Protein AF-A0AAP5YE63-F1 (afdb_monomer_lite)

pLDDT: mean 79.15, std 7.61, range [52.56, 93.38]

Secondary structure (DSSP, 8-state):
---HHHHHHHHHS-EEE-SGGG-TT--EEE-TTTSHHHHHHHHHHHHHHHH-SSSHHHHHHHHHHHHHHHHHHHHHHHHHHHHHHHHGGGS-TT-PPPHHHHHHHHHHHHHGGGHHHHHHHHHHHHHHHHS-HHHHHHHHHHHHHHHHHHTTS-HHHHHHHHHHHHHHHHHT-HHHHHHHHHHTT-TT---

Radius of gyration: 21.18 Å; chains: 1; bounding box: 50×37×57 Å

Foldseek 3Di:
DDDPVVVCVQQVDKDKDACVVVDHPDIDIDRLSPDPNNVVVVVVVVCCVVPPPDCVVVVVVVVVVVVVCVVVVVVCVVQVVVQVCQQVVCPDPVNDDGNLLVVLVVCCVVQNPNVLVCLLVQLLVLCQVVLDLVRSLSRPLVSQLSSCVSSVHDSVSSSVSSSNSNVVNNCPRPVNLQVVCVVVVNRPVSD

Structure (mmCIF, N/CA/C/O backbone):
data_AF-A0AAP5YE63-F1
#
_entry.id   AF-A0AAP5YE63-F1
#
loop_
_atom_site.group_PDB
_atom_site.id
_atom_site.type_symbol
_atom_site.label_atom_id
_atom_site.label_alt_id
_atom_site.label_comp_id
_atom_site.label_asym_id
_atom_site.label_entity_id
_atom_site.label_seq_id
_atom_site.pdbx_PDB_ins_code
_atom_site.Cartn_x
_atom_site.Cartn_y
_atom_site.Cartn_z
_atom_site.occupancy
_atom_site.B_is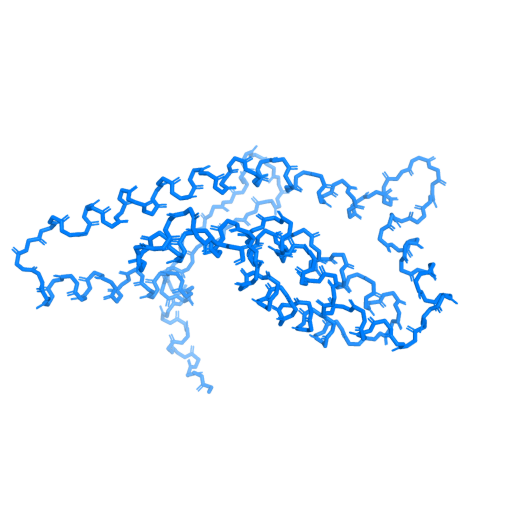o_or_equiv
_atom_site.auth_seq_id
_atom_site.auth_comp_id
_atom_site.auth_asym_id
_atom_site.auth_atom_id
_atom_site.pdbx_PDB_model_num
ATOM 1 N N . ARG A 1 1 ? -17.773 -18.155 -5.638 1.00 52.56 1 ARG A N 1
ATOM 2 C CA . ARG A 1 1 ? -18.369 -17.558 -6.861 1.00 52.56 1 ARG A CA 1
ATOM 3 C C . ARG A 1 1 ? -19.776 -17.106 -6.492 1.00 52.56 1 ARG A C 1
ATOM 5 O O . ARG A 1 1 ? -20.539 -17.938 -6.033 1.00 52.56 1 ARG A O 1
ATOM 12 N N . VAL A 1 2 ? -20.064 -15.809 -6.569 1.00 60.91 2 VAL A N 1
ATOM 13 C CA . VAL A 1 2 ? -21.371 -15.228 -6.205 1.00 60.91 2 VAL A CA 1
ATOM 14 C C . VAL A 1 2 ? -22.352 -15.438 -7.367 1.00 60.91 2 VAL A C 1
ATOM 16 O O . VAL A 1 2 ? -21.905 -15.387 -8.515 1.00 60.91 2 VAL A O 1
ATOM 19 N N . SER A 1 3 ? -23.642 -15.698 -7.105 1.00 78.81 3 SER A N 1
ATOM 20 C CA . SER A 1 3 ? -24.637 -15.825 -8.184 1.00 78.81 3 SER A CA 1
ATOM 21 C C . SER A 1 3 ? -24.731 -14.514 -8.976 1.00 78.81 3 SER A C 1
ATOM 23 O O . SER A 1 3 ? -24.606 -13.420 -8.418 1.00 78.81 3 SER A O 1
ATOM 25 N N . SER A 1 4 ? -24.906 -14.616 -10.292 1.00 76.69 4 SER A N 1
ATOM 26 C CA . SER A 1 4 ? -25.001 -13.466 -11.200 1.00 76.69 4 SER A CA 1
ATOM 27 C C . SER A 1 4 ? -26.138 -12.517 -10.816 1.00 76.69 4 SER A C 1
ATOM 29 O O . SER A 1 4 ? -25.961 -11.303 -10.871 1.00 76.69 4 SER A O 1
ATOM 31 N N . GLU A 1 5 ? -27.262 -13.060 -10.353 1.00 79.06 5 GLU A N 1
ATOM 32 C CA . GLU A 1 5 ? -28.420 -12.292 -9.885 1.00 79.06 5 GLU A CA 1
ATOM 33 C C . GLU A 1 5 ? -28.118 -11.507 -8.604 1.00 79.06 5 GLU A C 1
ATOM 35 O O . GLU A 1 5 ? -28.424 -10.319 -8.516 1.00 79.06 5 GLU A O 1
ATOM 40 N N . PHE A 1 6 ? -27.441 -12.126 -7.630 1.00 75.69 6 PHE A N 1
ATOM 41 C CA . PHE A 1 6 ? -27.070 -11.450 -6.385 1.00 75.69 6 PHE A CA 1
ATOM 42 C C . PHE A 1 6 ? -26.027 -10.356 -6.628 1.00 75.69 6 PHE A C 1
ATOM 44 O O . PHE A 1 6 ? -26.114 -9.267 -6.063 1.00 75.69 6 PHE A O 1
ATOM 51 N N . LYS A 1 7 ? -25.067 -10.604 -7.528 1.00 76.19 7 LYS A N 1
ATOM 52 C CA . LYS A 1 7 ? -24.121 -9.574 -7.969 1.00 76.19 7 LYS A CA 1
ATOM 53 C C . LYS A 1 7 ? -24.848 -8.394 -8.625 1.00 76.19 7 LYS A C 1
ATOM 55 O O . LYS A 1 7 ? -24.518 -7.252 -8.321 1.00 76.19 7 LYS A O 1
ATOM 60 N N . GLY A 1 8 ? -25.845 -8.666 -9.470 1.00 77.12 8 GLY A N 1
ATOM 61 C CA . GLY A 1 8 ? -26.684 -7.638 -10.091 1.00 77.12 8 GLY A CA 1
ATOM 62 C C . GLY A 1 8 ? -27.447 -6.796 -9.064 1.00 77.12 8 GLY A C 1
ATOM 63 O O . GLY A 1 8 ? -27.430 -5.572 -9.149 1.00 77.12 8 GLY A O 1
ATOM 64 N N . LEU A 1 9 ? -28.027 -7.428 -8.039 1.00 77.75 9 LEU A N 1
ATOM 65 C CA . LEU A 1 9 ? -28.688 -6.731 -6.927 1.00 77.75 9 LEU A CA 1
ATOM 66 C C . LEU A 1 9 ? -27.733 -5.806 -6.162 1.00 77.75 9 LEU A C 1
ATOM 68 O O . LEU A 1 9 ? -28.067 -4.646 -5.935 1.00 77.75 9 LEU A O 1
ATOM 72 N N . LEU A 1 10 ? -26.530 -6.270 -5.812 1.00 75.25 10 LEU A N 1
ATOM 73 C CA . LEU A 1 10 ? -25.544 -5.441 -5.103 1.00 75.25 10 LEU A CA 1
ATOM 74 C C . LEU A 1 10 ? -25.045 -4.257 -5.942 1.00 75.25 10 LEU A C 1
ATOM 76 O O . LEU A 1 10 ? -24.714 -3.206 -5.396 1.00 75.25 10 LEU A O 1
ATOM 80 N N . GLN A 1 11 ? -24.982 -4.427 -7.263 1.00 77.62 11 GLN A N 1
ATOM 81 C CA . GLN A 1 11 ? -24.540 -3.393 -8.200 1.00 77.62 11 GLN A CA 1
ATOM 82 C C . GLN A 1 11 ? -25.666 -2.446 -8.637 1.00 77.62 11 GLN A C 1
ATOM 84 O O . GLN A 1 11 ? -25.368 -1.392 -9.194 1.00 77.62 11 GLN A O 1
ATOM 89 N N . SER A 1 12 ? -26.931 -2.790 -8.368 1.00 76.88 12 SER A N 1
ATOM 90 C CA . SER A 1 12 ? -28.103 -1.990 -8.755 1.00 76.88 12 SER A CA 1
ATOM 91 C C . SER A 1 12 ? -28.163 -0.627 -8.062 1.00 76.88 12 SER A C 1
ATOM 93 O O . SER A 1 12 ? -28.658 0.343 -8.632 1.00 76.88 12 SER A O 1
ATOM 95 N N . ILE A 1 13 ? -27.612 -0.531 -6.849 1.00 74.94 13 ILE A N 1
ATOM 96 C CA . ILE A 1 13 ? -27.450 0.734 -6.135 1.00 74.94 13 ILE A CA 1
ATOM 97 C C . ILE A 1 13 ? -26.082 1.300 -6.511 1.00 74.94 13 ILE A C 1
ATOM 99 O O . ILE A 1 13 ? -25.059 0.958 -5.914 1.00 74.94 13 ILE A O 1
ATOM 103 N N . SER A 1 14 ? -26.070 2.170 -7.520 1.00 77.94 14 SER A N 1
ATOM 104 C CA . SER A 1 14 ? -24.875 2.883 -7.965 1.00 77.94 14 SER A CA 1
ATOM 105 C C . SER A 1 14 ? -25.116 4.386 -8.006 1.00 77.94 14 SER A C 1
ATOM 107 O O . SER A 1 14 ? -26.079 4.847 -8.615 1.00 77.94 14 SER A O 1
ATOM 109 N N . VAL A 1 15 ? -24.205 5.148 -7.413 1.00 77.50 15 VAL A N 1
ATOM 110 C CA . VAL A 1 15 ? -24.141 6.603 -7.545 1.00 77.50 15 VAL A CA 1
ATOM 111 C C . VAL A 1 15 ? -23.024 6.921 -8.529 1.00 77.50 15 VAL A C 1
ATOM 113 O O . VAL A 1 15 ? -21.849 6.735 -8.217 1.00 77.50 15 VAL A O 1
ATOM 116 N N . SER A 1 16 ? -23.382 7.348 -9.738 1.00 77.38 16 SER A N 1
ATOM 117 C CA . SER A 1 16 ? -22.430 7.681 -10.799 1.00 77.38 16 SER A CA 1
ATOM 118 C C . SER A 1 16 ? -22.247 9.189 -10.931 1.00 77.38 16 SER A C 1
ATOM 120 O O . SER A 1 16 ? -23.206 9.924 -11.157 1.00 77.38 16 SER A O 1
ATOM 122 N N . PHE A 1 17 ? -21.001 9.630 -10.865 1.00 77.81 17 PHE A N 1
ATOM 123 C CA . PHE A 1 17 ? -20.555 10.976 -11.184 1.00 77.81 17 PHE A CA 1
ATOM 124 C C . PHE A 1 17 ? -19.951 10.951 -12.584 1.00 77.81 17 PHE A C 1
ATOM 126 O O . PHE A 1 17 ? -18.987 10.228 -12.834 1.00 77.81 17 PHE A O 1
ATOM 133 N N . SER A 1 18 ? -20.536 11.725 -13.492 1.00 76.56 18 SER A N 1
ATOM 134 C CA . SER A 1 18 ? -20.084 11.832 -14.881 1.00 76.56 18 SER A CA 1
ATOM 135 C C . SER A 1 18 ? -19.435 13.195 -15.086 1.00 76.56 18 SER A C 1
ATOM 137 O O . SER A 1 18 ? -19.964 14.184 -14.582 1.00 76.56 18 SER A O 1
ATOM 139 N N . ASN A 1 19 ? -18.328 13.253 -15.830 1.00 74.31 19 ASN A N 1
ATOM 140 C CA . ASN A 1 19 ? -17.599 14.492 -16.142 1.00 74.31 19 ASN A CA 1
ATOM 141 C C . ASN A 1 19 ? -17.219 15.301 -14.886 1.00 74.31 19 ASN A C 1
ATOM 143 O O . ASN A 1 19 ? -17.601 16.463 -14.723 1.00 74.31 19 ASN A O 1
ATOM 147 N N . ILE A 1 20 ? -16.482 14.669 -13.969 1.00 73.81 20 ILE A N 1
ATOM 148 C CA . ILE A 1 20 ? -15.981 15.324 -12.756 1.00 73.81 20 ILE A CA 1
ATOM 149 C C . ILE A 1 20 ? -15.118 16.524 -13.170 1.00 73.81 20 ILE A C 1
ATOM 151 O O . ILE A 1 20 ? -14.202 16.379 -13.974 1.00 73.81 20 ILE A O 1
ATOM 155 N N . LEU A 1 21 ? -15.428 17.707 -12.625 1.00 70.56 21 LEU A N 1
ATOM 156 C CA . LEU A 1 21 ? -14.785 18.990 -12.961 1.00 70.56 21 LEU A CA 1
ATOM 157 C C . LEU A 1 21 ? -14.922 19.422 -14.439 1.00 70.56 21 LEU A C 1
ATOM 159 O O . LEU A 1 21 ? -14.202 20.311 -14.877 1.00 70.56 21 LEU A O 1
ATOM 163 N N . GLY A 1 22 ? -15.866 18.847 -15.194 1.00 71.00 22 GLY A N 1
ATOM 164 C CA . GLY A 1 22 ? -16.120 19.202 -16.597 1.00 71.00 22 GLY A CA 1
ATOM 165 C C . GLY A 1 22 ? -15.233 18.480 -17.619 1.00 71.00 22 GLY A C 1
ATOM 166 O O . GLY A 1 22 ? -15.419 18.682 -18.816 1.00 71.00 22 GLY A O 1
ATOM 167 N N . GLU A 1 23 ? -14.325 17.609 -17.172 1.00 65.12 23 GLU A N 1
ATOM 168 C CA . GLU A 1 23 ? -13.421 16.851 -18.041 1.00 65.12 23 GLU A CA 1
ATOM 169 C C . GLU A 1 23 ? -14.102 15.601 -18.621 1.00 65.12 23 GLU A C 1
ATOM 171 O O . GLU A 1 23 ? -14.533 14.695 -17.895 1.00 65.12 23 GLU A O 1
ATOM 176 N N . THR A 1 24 ? -14.185 15.530 -19.952 1.00 62.38 24 THR A N 1
ATOM 177 C CA . THR A 1 24 ? -14.763 14.388 -20.671 1.00 62.38 24 THR A CA 1
ATOM 178 C C . THR A 1 24 ? -13.930 13.128 -20.451 1.00 62.38 24 THR A C 1
ATOM 180 O O . THR A 1 24 ? -12.753 13.084 -20.797 1.00 62.38 24 THR A O 1
ATOM 183 N N . GLY A 1 25 ? -14.552 12.081 -19.902 1.00 63.91 25 GLY A N 1
ATOM 184 C CA . GLY A 1 25 ? -13.910 10.785 -19.638 1.00 63.91 25 GLY A CA 1
ATOM 185 C C . GLY A 1 25 ? -13.518 10.550 -18.175 1.00 63.91 25 GLY A C 1
ATOM 186 O O . GLY A 1 25 ? -13.274 9.406 -17.794 1.00 63.91 25 GLY A O 1
ATOM 187 N N . VAL A 1 26 ? -13.550 11.579 -17.321 1.00 65.75 26 VAL A N 1
ATOM 188 C CA . VAL A 1 26 ? -13.317 11.428 -15.875 1.00 65.75 26 VAL A CA 1
ATOM 189 C C . VAL A 1 26 ? -14.655 11.197 -15.173 1.00 65.75 26 VAL A C 1
ATOM 191 O O . VAL A 1 26 ? -15.337 12.127 -14.748 1.00 65.75 26 VAL A O 1
ATOM 194 N N . SER A 1 27 ? -15.058 9.930 -15.086 1.00 75.12 27 SER A N 1
ATOM 195 C CA . SER A 1 27 ? -16.283 9.507 -14.395 1.00 75.12 27 SER A CA 1
ATOM 196 C C . SER A 1 27 ? -15.947 8.569 -13.239 1.00 75.12 27 SER A C 1
ATOM 198 O O . SER A 1 27 ? -15.053 7.733 -13.353 1.00 75.12 27 SER A O 1
ATOM 200 N N . ALA A 1 28 ? -16.668 8.687 -12.128 1.00 73.06 28 ALA A N 1
ATOM 201 C CA . ALA A 1 28 ? -16.520 7.803 -10.977 1.00 73.06 28 ALA A CA 1
ATOM 202 C C . ALA A 1 28 ? -17.880 7.233 -10.584 1.00 73.06 28 ALA A C 1
ATOM 204 O O . ALA A 1 28 ? -18.851 7.971 -10.457 1.00 73.06 28 ALA A O 1
ATOM 205 N N . ALA A 1 29 ? -17.955 5.926 -10.357 1.00 77.38 29 ALA A N 1
ATOM 206 C CA . ALA A 1 29 ? -19.157 5.279 -9.852 1.00 77.38 29 ALA A CA 1
ATOM 207 C C . ALA A 1 29 ? -18.885 4.682 -8.474 1.00 77.38 29 ALA A C 1
ATOM 209 O O . ALA A 1 29 ? -17.927 3.935 -8.282 1.00 77.38 29 ALA A O 1
ATOM 210 N N . ILE A 1 30 ? -19.748 5.003 -7.516 1.00 75.31 30 ILE A N 1
ATOM 211 C CA . ILE A 1 30 ? -19.734 4.427 -6.178 1.00 75.31 30 ILE A CA 1
ATOM 212 C C . ILE A 1 30 ? -20.861 3.402 -6.124 1.00 75.31 30 ILE A C 1
ATOM 214 O O . ILE A 1 30 ? -22.021 3.743 -6.333 1.00 75.31 30 ILE A O 1
ATOM 218 N N . GLN A 1 31 ? -20.519 2.146 -5.849 1.00 84.31 31 GLN A N 1
ATOM 219 C CA . GLN A 1 31 ? -21.460 1.040 -5.650 1.00 84.31 31 GLN A CA 1
ATOM 220 C C . GLN A 1 31 ? -21.417 0.627 -4.173 1.00 84.31 31 GLN A C 1
ATOM 222 O O . GLN A 1 31 ? -20.627 -0.250 -3.815 1.00 84.31 31 GLN A O 1
ATOM 227 N N . PRO A 1 32 ? -22.195 1.269 -3.281 1.00 75.75 32 PRO A N 1
ATOM 228 C CA . PRO A 1 32 ? -22.015 1.132 -1.836 1.00 75.75 32 PRO A CA 1
ATOM 229 C C . PRO A 1 32 ? -22.175 -0.311 -1.344 1.00 75.75 32 PRO A C 1
ATOM 231 O O . PRO A 1 32 ? -21.428 -0.750 -0.481 1.00 75.75 32 PRO A O 1
ATOM 234 N N . LEU A 1 33 ? -23.099 -1.079 -1.925 1.00 77.25 33 LEU A N 1
ATOM 235 C CA . LEU A 1 33 ? -23.349 -2.468 -1.522 1.00 77.25 33 LEU A CA 1
ATOM 236 C C . LEU A 1 33 ? -22.331 -3.475 -2.080 1.00 77.25 33 LEU A C 1
ATOM 238 O O . LEU A 1 33 ? -22.259 -4.601 -1.595 1.00 77.25 33 LEU A O 1
ATOM 242 N N . TYR A 1 34 ? -21.554 -3.093 -3.094 1.00 80.69 34 TYR A N 1
ATOM 243 C CA . TYR A 1 34 ? -20.552 -3.960 -3.717 1.00 80.69 34 TYR A CA 1
ATOM 244 C C . TYR A 1 34 ? -19.126 -3.631 -3.255 1.00 80.69 34 TYR A C 1
ATOM 246 O O . TYR A 1 34 ? -18.264 -4.507 -3.189 1.00 80.69 34 TYR A O 1
ATOM 254 N N . LEU A 1 35 ? -18.869 -2.364 -2.925 1.00 81.94 35 LEU A N 1
ATOM 255 C CA . LEU A 1 35 ? -17.572 -1.906 -2.450 1.00 81.94 35 LEU A CA 1
ATOM 256 C C . LEU A 1 35 ? -17.345 -2.350 -0.995 1.00 81.94 35 LEU A C 1
ATOM 258 O O . LEU A 1 35 ? -18.225 -2.143 -0.155 1.00 81.94 35 LEU A O 1
ATOM 262 N N . PRO A 1 36 ? -16.141 -2.852 -0.651 1.00 79.00 36 PRO A N 1
ATOM 263 C CA . PRO A 1 36 ? -15.809 -3.253 0.717 1.00 79.00 36 PRO A CA 1
ATOM 264 C C . PRO A 1 36 ? -16.122 -2.167 1.753 1.00 79.00 36 PRO A C 1
ATOM 266 O O . PRO A 1 36 ? -16.647 -2.463 2.821 1.00 79.00 36 PRO A O 1
ATOM 269 N N . GLY A 1 37 ? -15.868 -0.898 1.415 1.00 81.69 37 GLY A N 1
ATOM 270 C CA . GLY A 1 37 ? -16.130 0.234 2.303 1.00 81.69 37 GLY A CA 1
ATOM 271 C C . GLY A 1 37 ? -17.603 0.393 2.687 1.00 81.69 37 GLY A C 1
ATOM 272 O O . GLY A 1 37 ? -17.899 0.632 3.853 1.00 81.69 37 GLY A O 1
ATOM 273 N N . GLY A 1 38 ? -18.541 0.219 1.753 1.00 83.75 38 GLY A N 1
ATOM 274 C CA . GLY A 1 38 ? -19.960 0.366 2.080 1.00 83.75 38 GLY A CA 1
ATOM 275 C C . GLY A 1 38 ? -20.512 -0.824 2.867 1.00 83.75 38 GLY A C 1
ATOM 276 O O . GLY A 1 38 ? -21.333 -0.625 3.761 1.00 83.75 38 GLY A O 1
ATOM 277 N N . VAL A 1 39 ? -19.981 -2.033 2.647 1.00 83.88 39 VAL A N 1
ATOM 278 C CA . VAL A 1 39 ? -20.269 -3.195 3.506 1.00 83.88 39 VAL A CA 1
ATOM 279 C C . VAL A 1 39 ? -19.770 -2.953 4.934 1.00 83.88 39 VAL A C 1
ATOM 281 O O . VAL A 1 39 ? -20.506 -3.204 5.885 1.00 83.88 39 VAL A O 1
ATOM 284 N N . LEU A 1 40 ? -18.559 -2.411 5.104 1.00 86.56 40 LEU A N 1
ATOM 285 C CA . LEU A 1 40 ? -18.016 -2.076 6.426 1.00 86.56 40 LEU A CA 1
ATOM 286 C C . LEU A 1 40 ? -18.858 -1.016 7.146 1.00 86.56 40 LEU A C 1
ATOM 288 O O . LEU A 1 40 ? -19.147 -1.179 8.328 1.00 86.56 40 LEU A O 1
ATOM 292 N N . VAL A 1 41 ? -19.303 0.030 6.443 1.00 84.88 41 VAL A N 1
ATOM 293 C CA . VAL A 1 41 ? -20.201 1.052 7.011 1.00 84.88 41 VAL A CA 1
ATOM 294 C C . VAL A 1 41 ? -21.542 0.442 7.419 1.00 84.88 41 VAL A C 1
ATOM 296 O O . VAL A 1 41 ? -22.037 0.726 8.507 1.00 84.88 41 VAL A O 1
ATOM 299 N N . PHE A 1 42 ? -22.116 -0.426 6.584 1.00 84.75 42 PHE A N 1
ATOM 300 C CA . PHE A 1 42 ? -23.370 -1.110 6.891 1.00 84.75 42 PHE A CA 1
ATOM 301 C C . PHE A 1 42 ? -23.255 -1.988 8.144 1.00 84.75 42 PHE A C 1
ATOM 303 O O . PHE A 1 42 ? -24.087 -1.891 9.045 1.00 84.75 42 PHE A O 1
ATOM 310 N N . VAL A 1 43 ? -22.195 -2.798 8.238 1.00 87.25 43 VAL A N 1
ATOM 311 C CA . VAL A 1 43 ? -21.933 -3.640 9.414 1.00 87.25 43 VAL A CA 1
ATOM 312 C C . VAL A 1 43 ? -21.665 -2.786 10.653 1.00 87.25 43 VAL A C 1
ATOM 314 O O . VAL A 1 43 ? -22.193 -3.097 11.716 1.00 87.25 43 VAL A O 1
ATOM 317 N N . ALA A 1 44 ? -20.913 -1.688 10.532 1.00 84.75 44 ALA A N 1
ATOM 318 C CA . ALA A 1 44 ? -20.657 -0.771 11.641 1.00 84.75 44 ALA A CA 1
ATOM 319 C C . ALA A 1 44 ? -21.947 -0.118 12.167 1.00 84.75 44 ALA A C 1
ATOM 321 O O . ALA A 1 44 ? -2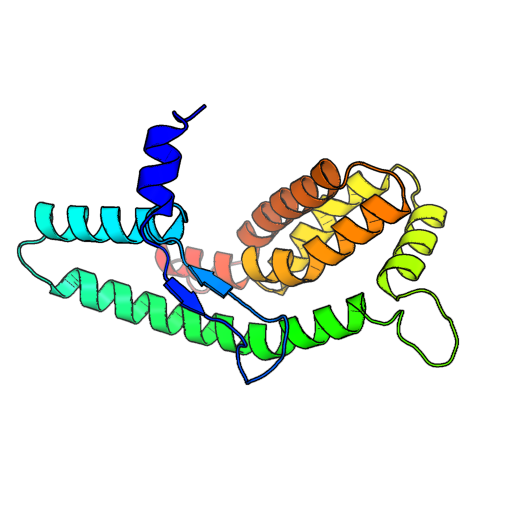2.127 -0.010 13.378 1.00 84.75 44 ALA A O 1
ATOM 322 N N . LEU A 1 45 ? -22.871 0.268 11.280 1.00 84.44 45 LEU A N 1
ATOM 323 C CA . LEU A 1 45 ? -24.186 0.790 11.665 1.00 84.44 45 LEU A CA 1
ATOM 324 C C . LEU A 1 45 ? -25.043 -0.275 12.356 1.00 84.44 45 LEU A C 1
ATOM 326 O O . LEU A 1 45 ? -25.632 0.004 13.397 1.00 84.44 45 LEU A O 1
ATOM 330 N N . LEU A 1 46 ? -25.082 -1.498 11.817 1.00 86.38 46 LEU A N 1
ATOM 331 C CA . LEU A 1 46 ? -25.780 -2.624 12.444 1.00 86.38 46 LEU A CA 1
ATOM 332 C C . LEU A 1 46 ? -25.228 -2.924 13.838 1.00 86.38 46 LEU A C 1
ATOM 334 O O . LEU A 1 46 ? -25.995 -3.053 14.789 1.00 86.38 46 LEU A O 1
ATOM 338 N N . ALA A 1 47 ? -23.903 -2.989 13.970 1.00 85.69 47 ALA A N 1
ATOM 339 C CA . ALA A 1 47 ? -23.236 -3.195 15.247 1.00 85.69 47 ALA A CA 1
ATOM 340 C C . ALA A 1 47 ? -23.552 -2.057 16.226 1.00 85.69 47 ALA A C 1
ATOM 342 O O . ALA A 1 47 ? -23.882 -2.325 17.376 1.00 85.69 47 ALA A O 1
ATOM 343 N N . ALA A 1 48 ? -23.541 -0.800 15.773 1.00 83.12 48 ALA A N 1
ATOM 344 C CA . ALA A 1 48 ? -23.894 0.343 16.609 1.00 83.12 48 ALA A CA 1
ATOM 345 C C . ALA A 1 48 ? -25.345 0.265 17.113 1.00 83.12 48 ALA A C 1
ATOM 347 O O . ALA A 1 48 ? -25.573 0.477 18.298 1.00 83.12 48 ALA A O 1
ATOM 348 N N . VAL A 1 49 ? -26.308 -0.090 16.256 1.00 83.25 49 VAL A N 1
ATOM 349 C CA . VAL A 1 49 ? -27.724 -0.239 16.645 1.00 83.25 49 VAL A CA 1
ATOM 350 C C . VAL A 1 49 ? -27.930 -1.409 17.611 1.00 83.25 49 VAL A C 1
ATOM 352 O O . VAL A 1 49 ? -28.702 -1.289 18.558 1.00 83.25 49 VAL A O 1
ATOM 355 N N . LEU A 1 50 ? -27.245 -2.535 17.391 1.00 84.75 50 LEU A N 1
ATOM 356 C CA . LEU A 1 50 ? -27.378 -3.732 18.229 1.00 84.75 50 LEU A CA 1
ATOM 357 C C . LEU A 1 50 ? -26.663 -3.605 19.580 1.00 84.75 50 LEU A C 1
ATOM 359 O O . LEU A 1 50 ? -27.113 -4.185 20.564 1.00 84.75 50 LEU A O 1
ATOM 363 N N . GLN A 1 51 ? -25.538 -2.890 19.628 1.00 80.69 51 GLN A N 1
ATOM 364 C CA . GLN A 1 51 ? -24.628 -2.887 20.776 1.00 80.69 51 GLN A CA 1
ATOM 365 C C . GLN A 1 51 ? -24.696 -1.602 21.604 1.00 80.69 51 GLN A C 1
ATOM 367 O O . GLN A 1 51 ? -24.319 -1.602 22.774 1.00 80.69 51 GLN A O 1
ATOM 372 N N . SER A 1 52 ? -25.189 -0.507 21.026 1.00 63.38 52 SER A N 1
ATOM 373 C CA . SER A 1 52 ? -25.234 0.793 21.678 1.00 63.38 52 SER A CA 1
ATOM 374 C C . SER A 1 52 ? -26.647 1.363 21.637 1.00 63.38 52 SER A C 1
ATOM 376 O O . SER A 1 52 ? -27.139 1.785 20.597 1.00 63.38 52 SER A O 1
ATOM 378 N N . GLY A 1 53 ? -27.277 1.505 22.804 1.00 66.38 53 GLY A N 1
ATOM 379 C CA . GLY A 1 53 ? -28.495 2.313 22.950 1.00 66.38 53 GLY A CA 1
ATOM 380 C C . GLY A 1 53 ? -28.274 3.822 22.718 1.00 66.38 53 GLY A C 1
ATOM 381 O O . GLY A 1 53 ? -29.165 4.617 22.999 1.00 66.38 53 GLY A O 1
ATOM 382 N N . SER A 1 54 ? -27.084 4.245 22.264 1.00 73.50 54 SER A N 1
ATOM 383 C CA . SER A 1 54 ? -26.683 5.646 22.101 1.00 73.50 54 SER A CA 1
ATOM 384 C C . SER A 1 54 ? -25.863 5.887 20.828 1.00 73.50 54 SER A C 1
ATOM 386 O O . SER A 1 54 ? -24.976 5.118 20.470 1.00 73.50 54 SER A O 1
ATOM 388 N N . ALA A 1 55 ? -26.080 7.025 20.169 1.00 77.19 55 ALA A N 1
ATOM 389 C CA . ALA A 1 55 ? -25.294 7.448 19.004 1.00 77.19 55 ALA A CA 1
ATOM 390 C C . ALA A 1 55 ? -23.907 8.030 19.362 1.00 77.19 55 ALA A C 1
ATOM 392 O O . ALA A 1 55 ? -23.131 8.384 18.472 1.00 77.19 55 ALA A O 1
ATOM 393 N N . LYS A 1 56 ? -23.584 8.161 20.656 1.00 79.94 56 LYS A N 1
ATOM 394 C CA . LYS A 1 56 ? -22.352 8.814 21.123 1.00 79.94 56 LYS A CA 1
ATOM 395 C C . LYS A 1 56 ? -21.060 8.114 20.647 1.00 79.94 56 LYS A C 1
ATOM 397 O O . LYS A 1 56 ? -20.223 8.821 20.084 1.00 79.94 56 LYS A O 1
ATOM 402 N N . PRO A 1 57 ? -20.913 6.775 20.741 1.00 80.12 57 PRO A N 1
ATOM 403 C CA . PRO A 1 57 ? -19.698 6.086 20.288 1.00 80.12 57 PRO A CA 1
ATOM 404 C C . PRO A 1 57 ? -19.476 6.210 18.776 1.00 80.12 57 PRO A C 1
ATOM 406 O O . PRO A 1 57 ? -18.348 6.366 18.319 1.00 80.12 57 PRO A O 1
ATOM 409 N N . LEU A 1 58 ? -20.561 6.213 17.991 1.00 82.44 58 LEU A N 1
ATOM 410 C CA . LEU A 1 58 ? -20.492 6.380 16.539 1.00 82.44 58 LEU A CA 1
ATOM 411 C C . LEU A 1 58 ? -19.944 7.763 16.164 1.00 82.44 58 LEU A C 1
ATOM 413 O O . LEU A 1 58 ? -19.118 7.886 15.263 1.00 82.44 58 LEU A O 1
ATOM 417 N N . ARG A 1 59 ? -20.379 8.810 16.877 1.00 83.31 59 ARG A N 1
ATOM 418 C CA . ARG A 1 59 ? -19.914 10.182 16.647 1.00 83.31 59 ARG A CA 1
ATOM 419 C C . ARG A 1 59 ? -18.445 10.366 17.027 1.00 83.31 59 ARG A C 1
ATOM 421 O O . ARG A 1 59 ? -17.725 11.053 16.307 1.00 83.31 59 ARG A O 1
ATOM 428 N N . GLU A 1 60 ? -18.012 9.773 18.136 1.00 84.81 60 GLU A N 1
ATOM 429 C CA . GLU A 1 60 ? -16.611 9.811 18.574 1.00 84.81 60 GLU A CA 1
ATOM 430 C C . GLU A 1 60 ? -15.704 9.099 17.562 1.00 84.81 60 GLU A C 1
ATOM 432 O O . GLU A 1 60 ? -14.767 9.716 17.052 1.00 84.81 60 GLU A O 1
ATOM 437 N N . ALA A 1 61 ? -16.064 7.875 17.158 1.00 84.50 61 ALA A N 1
ATOM 438 C CA . ALA A 1 61 ? -15.334 7.110 16.147 1.00 84.50 61 ALA A CA 1
ATOM 439 C C . ALA A 1 61 ? -15.269 7.831 14.789 1.00 84.50 61 ALA A C 1
ATOM 441 O O . ALA A 1 61 ? -14.227 7.845 14.127 1.00 84.50 61 ALA A O 1
ATOM 442 N N . PHE A 1 62 ? -16.364 8.477 14.373 1.00 86.81 62 PHE A N 1
ATOM 443 C CA . PHE A 1 62 ? -16.396 9.267 13.143 1.00 86.81 62 PHE A CA 1
ATOM 444 C C . PHE A 1 62 ? -15.483 10.498 13.225 1.00 86.81 62 PHE A C 1
ATOM 446 O O . PHE A 1 62 ? -14.793 10.829 12.258 1.00 86.81 62 PHE A O 1
ATOM 453 N N . GLY A 1 63 ? -15.453 11.173 14.377 1.00 88.50 63 GLY A N 1
ATOM 454 C CA . GLY A 1 63 ? -14.596 12.334 14.609 1.00 88.50 63 GLY A CA 1
ATOM 455 C C . GLY A 1 63 ? -13.110 11.977 14.605 1.00 88.50 63 GLY A C 1
ATOM 456 O O . GLY A 1 63 ? -12.312 12.676 13.982 1.00 88.50 63 GLY A O 1
ATOM 457 N N . GLU A 1 64 ? -12.742 10.873 15.249 1.00 84.06 64 GLU A N 1
ATOM 458 C CA . GLU A 1 64 ? -11.371 10.360 15.248 1.00 84.06 64 GLU A CA 1
ATOM 459 C C . GLU A 1 64 ? -10.930 9.932 13.843 1.00 84.06 64 GLU A C 1
ATOM 461 O O . GLU A 1 64 ? -9.903 10.396 13.347 1.00 84.06 64 GLU A O 1
ATOM 466 N N . SER A 1 65 ? -11.770 9.166 13.139 1.00 84.19 65 SER A N 1
ATOM 467 C CA . SER A 1 65 ? -11.508 8.743 11.756 1.00 84.19 65 SER A CA 1
ATOM 468 C C . SER A 1 65 ? -11.322 9.935 10.813 1.00 84.19 65 SER A C 1
ATOM 470 O O . SER A 1 65 ? -10.430 9.930 9.967 1.00 84.19 65 SER A O 1
ATOM 472 N N . SER A 1 66 ? -12.135 10.983 10.980 1.00 86.38 66 SER A N 1
ATOM 473 C CA . SER A 1 66 ? -12.059 12.202 10.166 1.00 86.38 66 SER A CA 1
ATOM 474 C C . SER A 1 66 ? -10.746 12.960 10.382 1.00 86.38 66 SER A C 1
ATOM 476 O O . SER A 1 66 ? -10.154 13.438 9.417 1.00 86.38 66 SER A O 1
ATOM 478 N N . LYS A 1 67 ? -10.245 13.042 11.623 1.00 82.00 67 LYS A N 1
ATOM 479 C CA . LYS A 1 67 ? -8.940 13.663 11.919 1.00 82.00 67 LYS A CA 1
ATOM 480 C C . LYS A 1 67 ? -7.797 12.908 11.245 1.00 82.00 67 LYS A C 1
ATOM 482 O O . LYS A 1 67 ? -6.948 13.530 10.608 1.00 82.00 67 LYS A O 1
ATOM 487 N N . THR A 1 68 ? -7.817 11.580 11.325 1.00 77.56 68 THR A N 1
ATOM 488 C CA . THR A 1 68 ? -6.831 10.721 10.655 1.00 77.56 68 THR A CA 1
ATOM 489 C C . THR A 1 68 ? -6.893 10.883 9.136 1.00 77.56 68 THR A C 1
ATOM 491 O O . THR A 1 68 ? -5.856 11.006 8.481 1.00 77.56 68 THR A O 1
ATOM 494 N N . LEU A 1 69 ? -8.103 10.962 8.570 1.00 81.69 69 LEU A N 1
ATOM 495 C CA . LEU A 1 69 ? -8.311 11.163 7.138 1.00 81.69 69 LEU A CA 1
ATOM 496 C C . LEU A 1 69 ? -7.754 12.508 6.657 1.00 81.69 69 LEU A C 1
ATOM 498 O O . LEU A 1 69 ? -7.157 12.556 5.589 1.00 81.69 69 LEU A O 1
ATOM 502 N N . ILE A 1 70 ? -7.914 13.586 7.428 1.00 81.88 70 ILE A N 1
ATOM 503 C CA . ILE A 1 70 ? -7.384 14.911 7.071 1.00 81.88 70 ILE A CA 1
ATOM 504 C C . ILE A 1 70 ? -5.850 14.895 7.051 1.00 81.88 70 ILE A C 1
ATOM 506 O O . ILE A 1 70 ? -5.250 15.397 6.101 1.00 81.88 70 ILE A O 1
ATOM 510 N N . GLY A 1 71 ? -5.219 14.277 8.057 1.00 75.69 71 GLY A N 1
ATOM 511 C CA . GLY A 1 71 ? -3.760 14.137 8.110 1.00 75.69 71 GLY A CA 1
ATOM 512 C C . GLY A 1 71 ? -3.208 13.352 6.918 1.00 75.69 71 GLY A C 1
ATOM 513 O O . GLY A 1 71 ? -2.292 13.814 6.239 1.00 75.69 71 GLY A O 1
ATOM 514 N N . ALA A 1 72 ? -3.817 12.205 6.602 1.00 71.19 72 ALA A N 1
ATOM 515 C CA . ALA A 1 72 ? -3.450 11.420 5.425 1.00 71.19 72 ALA A CA 1
ATOM 516 C C . ALA A 1 72 ? -3.750 12.169 4.114 1.00 71.19 72 ALA A C 1
ATOM 518 O O . ALA A 1 72 ? -2.930 12.183 3.199 1.00 71.19 72 ALA A O 1
ATOM 519 N N . GLY A 1 73 ? -4.905 12.829 4.030 1.00 78.75 73 GLY A N 1
ATOM 520 C CA . GLY A 1 73 ? -5.357 13.576 2.859 1.00 78.75 73 GLY A CA 1
ATOM 521 C C . GLY A 1 73 ? -4.396 14.693 2.467 1.00 78.75 73 GLY A C 1
ATOM 522 O O . GLY A 1 73 ? -4.103 14.845 1.285 1.00 78.75 73 GLY A O 1
ATOM 523 N N . PHE A 1 74 ? -3.841 15.417 3.443 1.00 79.12 74 PHE A N 1
ATOM 524 C CA . PHE A 1 74 ? -2.832 16.445 3.184 1.00 79.12 74 PHE A CA 1
ATOM 525 C C . PHE A 1 74 ? -1.601 15.878 2.464 1.00 79.12 74 PHE A C 1
ATOM 527 O O . PHE A 1 74 ? -1.158 16.444 1.469 1.00 79.12 74 PHE A O 1
ATOM 534 N N . VAL A 1 75 ? -1.089 14.726 2.908 1.00 71.75 75 VAL A N 1
ATOM 535 C CA . VAL A 1 75 ? 0.036 14.046 2.246 1.00 71.75 75 VAL A CA 1
ATOM 536 C C . VAL A 1 75 ? -0.347 13.638 0.821 1.00 71.75 75 VAL A C 1
ATOM 538 O O . VAL A 1 75 ? 0.395 13.902 -0.125 1.00 71.75 75 VAL A O 1
ATOM 541 N N . LEU A 1 76 ? -1.544 13.070 0.643 1.00 74.31 76 LEU A N 1
ATOM 542 C CA . LEU A 1 76 ? -2.030 12.614 -0.661 1.00 74.31 76 LEU A CA 1
ATOM 543 C C . LEU A 1 76 ? -2.144 13.734 -1.700 1.00 74.31 76 LEU A C 1
ATOM 545 O O . LEU A 1 76 ? -1.886 13.477 -2.876 1.00 74.31 76 LEU A O 1
ATOM 549 N N . VAL A 1 77 ? -2.468 14.964 -1.289 1.00 81.25 77 VAL A N 1
ATOM 550 C CA . VAL A 1 77 ? -2.512 16.126 -2.196 1.00 81.25 77 VAL A CA 1
ATOM 551 C C . VAL A 1 77 ? -1.166 16.359 -2.880 1.00 81.25 77 VAL A C 1
ATOM 553 O O . VAL A 1 77 ? -1.145 16.731 -4.048 1.00 81.25 77 VAL A O 1
ATOM 556 N N . PHE A 1 78 ? -0.048 16.102 -2.199 1.00 77.38 78 PHE A N 1
ATOM 557 C CA . PHE A 1 78 ? 1.286 16.249 -2.784 1.00 77.38 78 PHE A CA 1
ATOM 558 C C . PHE A 1 78 ? 1.780 14.960 -3.445 1.00 77.38 78 PHE A C 1
ATOM 560 O O . PHE A 1 78 ? 2.376 15.003 -4.522 1.00 77.38 78 PHE A O 1
ATOM 567 N N . THR A 1 79 ? 1.503 13.802 -2.844 1.00 66.12 79 THR A N 1
ATOM 568 C CA . THR A 1 79 ? 1.980 12.515 -3.363 1.00 66.12 79 THR A CA 1
ATOM 569 C C . THR A 1 79 ? 1.303 12.133 -4.678 1.00 66.12 79 THR A C 1
ATOM 571 O O . THR A 1 79 ? 1.985 11.687 -5.598 1.00 66.12 79 THR A O 1
ATOM 574 N N . ILE A 1 80 ? -0.015 12.324 -4.819 1.00 71.94 80 ILE A N 1
ATOM 575 C CA . ILE A 1 80 ? -0.748 11.875 -6.015 1.00 71.94 80 ILE A CA 1
ATOM 576 C C . ILE A 1 80 ? -0.274 12.601 -7.290 1.00 71.94 80 ILE A C 1
ATOM 578 O O . ILE A 1 80 ? 0.036 11.908 -8.264 1.00 71.94 80 ILE A O 1
ATOM 582 N N . PRO A 1 81 ? -0.158 13.945 -7.333 1.00 77.12 81 PRO A N 1
ATOM 583 C CA . PRO A 1 81 ? 0.367 14.642 -8.506 1.00 77.12 81 PRO A CA 1
ATOM 584 C C . PRO A 1 81 ? 1.813 14.261 -8.818 1.00 77.12 81 PRO A C 1
ATOM 586 O O . PRO A 1 81 ? 2.129 14.013 -9.978 1.00 77.12 81 PRO A O 1
ATOM 589 N N . MET A 1 82 ? 2.674 14.148 -7.801 1.00 77.06 82 MET A N 1
ATOM 590 C CA . MET A 1 82 ? 4.068 13.736 -7.986 1.00 77.06 82 MET A CA 1
ATOM 591 C C . MET A 1 82 ? 4.157 12.354 -8.648 1.00 77.06 82 MET A C 1
ATOM 593 O O . MET A 1 82 ? 4.869 12.186 -9.636 1.00 77.06 82 MET A O 1
ATOM 597 N N . VAL A 1 83 ? 3.382 11.382 -8.158 1.00 66.00 83 VAL A N 1
ATOM 598 C CA . VAL A 1 83 ? 3.310 10.031 -8.733 1.00 66.00 83 VAL A CA 1
ATOM 599 C C . VAL A 1 83 ? 2.754 10.070 -10.160 1.00 66.00 83 VAL A C 1
ATOM 601 O O . VAL A 1 83 ? 3.284 9.402 -11.046 1.00 66.00 83 VAL A O 1
ATOM 604 N N . ARG A 1 84 ? 1.727 10.887 -10.432 1.00 74.50 84 ARG A N 1
ATOM 605 C CA . ARG A 1 84 ? 1.170 11.042 -11.787 1.00 74.50 84 ARG A CA 1
ATOM 606 C C . ARG A 1 84 ? 2.166 11.656 -12.767 1.00 74.50 84 ARG A C 1
ATOM 608 O O . ARG A 1 84 ? 2.249 11.154 -13.886 1.00 74.50 84 ARG A O 1
ATOM 615 N N . ILE A 1 85 ? 2.923 12.675 -12.358 1.00 81.69 85 ILE A N 1
ATOM 616 C CA . ILE A 1 85 ? 4.003 13.270 -13.160 1.00 81.69 85 ILE A CA 1
ATOM 617 C C . ILE A 1 85 ? 5.081 12.222 -13.433 1.00 81.69 85 ILE A C 1
ATOM 619 O O . ILE A 1 85 ? 5.511 12.062 -14.570 1.00 81.69 85 ILE A O 1
ATOM 623 N N . PHE A 1 86 ? 5.477 11.466 -12.410 1.00 73.38 86 PHE A N 1
ATOM 624 C CA . PHE A 1 86 ? 6.474 10.412 -12.543 1.00 73.38 86 PHE A CA 1
ATOM 625 C C . PHE A 1 86 ? 6.040 9.339 -13.555 1.00 73.38 86 PHE A C 1
ATOM 627 O O . PHE A 1 86 ? 6.797 9.029 -14.472 1.00 73.38 86 PHE A O 1
ATOM 634 N N . ILE A 1 87 ? 4.802 8.843 -13.468 1.00 69.56 87 ILE A N 1
ATOM 635 C CA . ILE A 1 87 ? 4.262 7.827 -14.390 1.00 69.56 87 ILE A CA 1
ATOM 636 C C . ILE A 1 87 ? 4.113 8.367 -15.817 1.00 69.56 87 ILE A C 1
ATOM 638 O O . ILE A 1 87 ? 4.504 7.703 -16.772 1.00 69.56 87 ILE A O 1
ATOM 642 N N . ASN A 1 88 ? 3.580 9.581 -15.973 1.00 76.69 88 ASN A N 1
ATOM 643 C CA . ASN A 1 88 ? 3.304 10.171 -17.288 1.00 76.69 88 ASN A CA 1
ATOM 644 C C . ASN A 1 88 ? 4.494 10.948 -17.869 1.00 76.69 88 ASN A C 1
ATOM 646 O O . ASN A 1 88 ? 4.353 11.614 -18.889 1.00 76.69 88 ASN A O 1
ATOM 650 N N . SER A 1 89 ? 5.679 10.837 -17.266 1.00 82.31 89 SER A N 1
A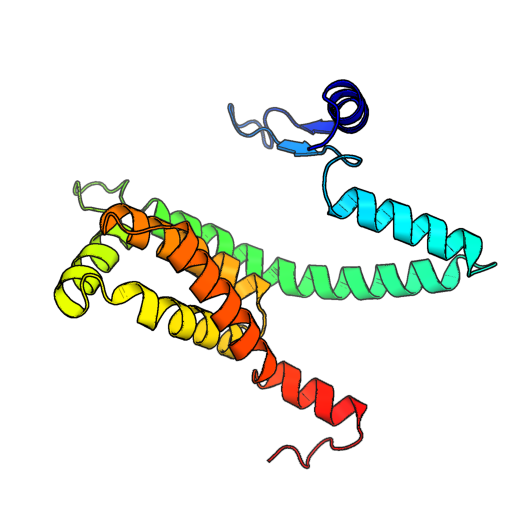TOM 651 C CA . SER A 1 89 ? 6.905 11.513 -17.718 1.00 82.31 89 SER A CA 1
ATOM 652 C C . SER A 1 89 ? 7.362 11.114 -19.129 1.00 82.31 89 SER A C 1
ATOM 654 O O . SER A 1 89 ? 8.184 11.808 -19.722 1.00 82.31 89 SER A O 1
ATOM 656 N N . GLY A 1 90 ? 6.814 10.030 -19.689 1.00 77.06 90 GLY A N 1
ATOM 657 C CA . GLY A 1 90 ? 7.012 9.651 -21.093 1.00 77.06 90 GLY A CA 1
ATOM 658 C C . GLY A 1 90 ? 6.361 10.618 -22.090 1.00 77.06 90 GLY A C 1
ATOM 659 O O . GLY A 1 90 ? 6.751 10.646 -23.248 1.00 77.06 90 GLY A O 1
ATOM 660 N N . VAL A 1 91 ? 5.415 11.458 -21.652 1.00 81.00 91 VAL A N 1
ATOM 661 C CA . VAL A 1 91 ? 4.886 12.567 -22.459 1.00 81.00 91 VAL A CA 1
ATOM 662 C C . VAL A 1 91 ? 5.850 13.748 -22.334 1.00 81.00 91 VAL A C 1
ATOM 664 O O . VAL A 1 91 ? 5.626 14.687 -21.571 1.00 81.00 91 VAL A O 1
ATOM 667 N N . ASN A 1 92 ? 6.974 13.672 -23.044 1.00 81.88 92 ASN A N 1
ATOM 668 C CA . ASN A 1 92 ? 8.006 14.704 -23.053 1.00 81.88 92 ASN A CA 1
ATOM 669 C C . ASN A 1 92 ? 8.356 15.122 -24.488 1.00 81.88 92 ASN A C 1
ATOM 671 O O . ASN A 1 92 ? 8.210 14.353 -25.432 1.00 81.88 92 ASN A O 1
ATOM 675 N N . GLY A 1 93 ? 8.837 16.356 -24.657 1.00 78.62 93 GLY A N 1
ATOM 676 C CA . GLY A 1 93 ? 9.202 16.904 -25.971 1.00 78.62 93 GLY A CA 1
ATOM 677 C C . GLY A 1 93 ? 10.485 16.326 -26.583 1.00 78.62 93 GLY A C 1
ATOM 678 O O . GLY A 1 93 ? 10.936 16.839 -27.601 1.00 78.62 93 GLY A O 1
ATOM 679 N N . ALA A 1 94 ? 11.093 15.319 -25.951 1.00 82.25 94 ALA A N 1
ATOM 680 C CA . ALA A 1 94 ? 12.355 14.706 -26.360 1.00 82.25 94 ALA A CA 1
ATOM 681 C C . ALA A 1 94 ? 12.213 13.211 -26.720 1.00 82.25 94 ALA A C 1
ATOM 683 O O . ALA A 1 94 ? 13.230 12.552 -26.916 1.00 82.25 94 ALA A O 1
ATOM 684 N N . ASP A 1 95 ? 10.980 12.684 -26.795 1.00 80.25 95 ASP A N 1
ATOM 685 C CA . ASP A 1 95 ? 10.664 11.274 -27.098 1.00 80.25 95 ASP A CA 1
ATOM 686 C C . ASP A 1 95 ? 11.391 10.254 -26.188 1.00 80.25 95 ASP A C 1
ATOM 688 O O . ASP A 1 95 ? 11.688 9.119 -26.562 1.00 80.25 95 ASP A O 1
ATOM 692 N N . LEU A 1 96 ? 11.709 10.665 -24.955 1.00 82.06 96 LEU A N 1
ATOM 693 C CA . LEU A 1 96 ? 12.378 9.816 -23.971 1.00 82.06 96 LEU A CA 1
ATOM 694 C C . LEU A 1 96 ? 11.384 8.858 -23.310 1.00 82.06 96 LEU A C 1
ATOM 696 O O . LEU A 1 96 ? 10.232 9.210 -23.044 1.00 82.06 96 LEU A O 1
ATOM 700 N N . ALA A 1 97 ? 11.862 7.663 -22.958 1.00 79.44 97 ALA A N 1
ATOM 701 C CA . ALA A 1 97 ? 11.096 6.726 -22.147 1.00 79.44 97 ALA A CA 1
ATOM 702 C C . ALA A 1 97 ? 10.703 7.357 -20.800 1.00 79.44 97 ALA A C 1
ATOM 704 O O . ALA A 1 97 ? 11.434 8.175 -20.234 1.00 79.44 97 ALA A O 1
ATOM 705 N N . SER A 1 98 ? 9.554 6.952 -20.254 1.00 78.50 98 SER A N 1
ATOM 706 C CA . SER A 1 98 ? 9.127 7.430 -18.941 1.00 78.50 98 SER A CA 1
ATOM 707 C C . SER A 1 98 ? 10.145 7.044 -17.859 1.00 78.50 98 SER A C 1
ATOM 709 O O . SER A 1 98 ? 10.861 6.042 -17.959 1.00 78.50 98 SER A O 1
ATOM 711 N N . MET A 1 99 ? 10.215 7.843 -16.797 1.00 79.94 99 MET A N 1
ATOM 712 C CA . MET A 1 99 ? 11.085 7.590 -15.648 1.00 79.94 99 MET A CA 1
ATOM 713 C C . MET A 1 99 ? 10.912 6.173 -15.061 1.00 79.94 99 MET A C 1
ATOM 715 O O . MET A 1 99 ? 11.935 5.536 -14.793 1.00 79.94 99 MET A O 1
ATOM 719 N N . PRO A 1 100 ? 9.687 5.614 -14.912 1.00 70.06 100 PRO A N 1
ATOM 720 C CA . PRO A 1 100 ? 9.505 4.220 -14.515 1.00 70.06 100 PRO A CA 1
ATOM 721 C C . PRO A 1 100 ? 10.165 3.227 -15.468 1.00 70.06 100 PRO A C 1
ATOM 723 O O . PRO A 1 100 ? 10.863 2.339 -14.997 1.00 70.06 100 PRO A O 1
ATOM 726 N N . VAL A 1 101 ? 9.998 3.392 -16.785 1.00 71.94 101 VAL A N 1
ATOM 727 C CA . VAL A 1 101 ? 10.565 2.483 -17.797 1.00 71.94 101 VAL A CA 1
ATOM 728 C C . VAL A 1 101 ? 12.091 2.554 -17.801 1.00 71.94 101 VAL A C 1
ATOM 730 O O . VAL A 1 101 ? 12.764 1.529 -17.822 1.00 71.94 101 VAL A O 1
ATOM 733 N N . THR A 1 102 ? 12.657 3.755 -17.698 1.00 77.38 102 THR A N 1
ATOM 734 C CA . THR A 1 102 ? 14.115 3.944 -17.630 1.00 77.38 102 THR A CA 1
ATOM 735 C C . THR A 1 102 ? 14.700 3.314 -16.365 1.00 77.38 102 THR A C 1
ATOM 737 O O . THR A 1 102 ? 15.708 2.612 -16.419 1.00 77.38 102 THR A O 1
ATOM 740 N N . THR A 1 103 ? 14.033 3.506 -15.224 1.00 72.25 103 THR A N 1
ATOM 741 C CA . THR A 1 103 ? 14.437 2.896 -13.948 1.00 72.25 103 THR A CA 1
ATOM 742 C C . THR A 1 103 ? 14.258 1.378 -13.973 1.00 72.25 103 THR A C 1
ATOM 744 O O . THR A 1 103 ? 15.085 0.659 -13.420 1.00 72.25 103 THR A O 1
ATOM 747 N N . ALA A 1 104 ? 13.210 0.882 -14.638 1.00 66.38 104 ALA A N 1
ATOM 748 C CA . ALA A 1 104 ? 12.985 -0.540 -14.854 1.00 66.38 104 ALA A CA 1
ATOM 749 C C . ALA A 1 104 ? 14.130 -1.146 -15.663 1.00 66.38 104 ALA A C 1
ATOM 751 O O . ALA A 1 104 ? 14.712 -2.121 -15.208 1.00 66.38 104 ALA A O 1
ATOM 752 N N . ASN A 1 105 ? 14.510 -0.546 -16.794 1.00 71.81 105 ASN A N 1
ATOM 753 C CA . ASN A 1 105 ? 15.635 -1.007 -17.611 1.00 71.81 105 ASN A CA 1
ATOM 754 C C . ASN A 1 105 ? 16.942 -1.016 -16.805 1.00 71.81 105 ASN A C 1
ATOM 756 O O . ASN A 1 105 ? 17.621 -2.033 -16.756 1.00 71.81 105 ASN A O 1
ATOM 760 N N . PHE A 1 106 ? 17.231 0.051 -16.057 1.00 74.88 106 PHE A N 1
ATOM 761 C CA . PHE A 1 106 ? 18.408 0.098 -15.184 1.00 74.88 106 PHE A CA 1
ATOM 762 C C . PHE A 1 106 ? 18.398 -0.990 -14.094 1.00 74.88 106 PHE A C 1
ATOM 764 O O . PHE A 1 106 ? 19.404 -1.655 -13.852 1.00 74.88 106 PHE A O 1
ATOM 771 N N . ALA A 1 107 ? 17.254 -1.213 -13.441 1.00 68.19 107 ALA A N 1
ATOM 772 C CA . ALA A 1 107 ? 17.102 -2.278 -12.450 1.00 68.19 107 ALA A CA 1
ATOM 773 C C . ALA A 1 107 ? 17.181 -3.679 -13.083 1.00 68.19 107 ALA A C 1
ATOM 775 O O . ALA A 1 107 ? 17.694 -4.607 -12.456 1.00 68.19 107 ALA A O 1
ATOM 776 N N . SER A 1 108 ? 16.711 -3.825 -14.323 1.00 67.19 108 SER A N 1
ATOM 777 C CA . SER A 1 108 ? 16.822 -5.046 -15.126 1.00 67.19 108 SER A CA 1
ATOM 778 C C . SER A 1 108 ? 18.276 -5.364 -15.440 1.00 67.19 108 SER A C 1
ATOM 780 O O . SER A 1 108 ? 18.694 -6.505 -15.282 1.00 67.19 108 SER A O 1
ATOM 782 N N . ASP A 1 109 ? 19.060 -4.355 -15.805 1.00 73.88 109 ASP A N 1
ATOM 783 C CA . ASP A 1 109 ? 20.480 -4.516 -16.114 1.00 73.88 109 ASP A CA 1
ATOM 784 C C . ASP A 1 109 ? 21.309 -4.856 -14.865 1.00 73.88 109 ASP A C 1
ATOM 786 O O . ASP A 1 109 ? 22.281 -5.604 -14.948 1.00 73.88 109 ASP A O 1
ATOM 790 N N . LEU A 1 110 ? 20.918 -4.346 -13.691 1.00 72.56 110 LEU A N 1
ATOM 791 C CA . LEU A 1 110 ? 21.611 -4.621 -12.427 1.00 72.56 110 LEU A CA 1
ATOM 792 C C . LEU A 1 110 ? 21.206 -5.944 -11.764 1.00 72.56 110 LEU A C 1
ATOM 794 O O . LEU A 1 110 ? 22.044 -6.619 -11.170 1.00 72.56 110 LEU A O 1
ATOM 798 N N . VAL A 1 111 ? 19.913 -6.274 -11.782 1.00 72.56 111 VAL A N 1
ATOM 799 C CA . VAL A 1 111 ? 19.316 -7.321 -10.928 1.00 72.56 111 VAL A CA 1
ATOM 800 C C . VAL A 1 111 ? 18.522 -8.347 -11.745 1.00 72.56 111 VAL A C 1
ATOM 802 O O . VAL A 1 111 ? 18.323 -9.482 -11.306 1.00 72.56 111 VAL A O 1
ATOM 805 N N . GLY A 1 112 ? 18.076 -7.979 -12.947 1.00 69.81 112 GLY A N 1
ATOM 806 C CA . GLY A 1 112 ? 17.349 -8.853 -13.864 1.00 69.81 112 GLY A CA 1
ATOM 807 C C . GLY A 1 112 ? 16.102 -9.473 -13.240 1.00 69.81 112 GLY A C 1
ATOM 808 O O . GLY A 1 112 ? 15.322 -8.824 -12.539 1.00 69.81 112 GLY A O 1
ATOM 809 N N . SER A 1 113 ? 15.926 -10.777 -13.451 1.00 68.62 113 SER A N 1
ATOM 810 C CA . SER A 1 113 ? 14.796 -11.551 -12.925 1.00 68.62 113 SER A CA 1
ATOM 811 C C . SER A 1 113 ? 14.731 -11.622 -11.394 1.00 68.62 113 SER A C 1
ATOM 813 O O . SER A 1 113 ? 13.728 -12.093 -10.860 1.00 68.62 113 SER A O 1
ATOM 815 N N . ALA A 1 114 ? 15.766 -11.174 -10.672 1.00 76.25 114 ALA A N 1
ATOM 816 C CA . ALA A 1 114 ? 15.772 -11.130 -9.212 1.00 76.25 114 ALA A CA 1
ATOM 817 C C . ALA A 1 114 ? 15.120 -9.856 -8.632 1.00 76.25 114 ALA A C 1
ATOM 819 O O . ALA A 1 114 ? 15.026 -9.734 -7.412 1.00 76.25 114 ALA A O 1
ATOM 820 N N . PHE A 1 115 ? 14.600 -8.940 -9.463 1.00 79.38 115 PHE A N 1
ATOM 821 C CA . PHE A 1 115 ? 13.872 -7.745 -9.008 1.00 79.38 115 PHE A CA 1
ATOM 822 C C . PHE A 1 115 ? 12.771 -8.015 -7.953 1.00 79.38 115 PHE A C 1
ATOM 824 O O . PHE A 1 115 ? 12.690 -7.253 -6.984 1.00 79.38 115 PHE A O 1
ATOM 831 N N . PRO A 1 116 ? 11.969 -9.105 -8.032 1.00 81.62 116 PRO A N 1
ATOM 832 C CA . PRO A 1 116 ? 11.006 -9.443 -6.983 1.00 81.62 116 PRO A CA 1
ATOM 833 C C . PRO A 1 116 ? 11.626 -9.564 -5.583 1.00 81.62 116 PRO A C 1
ATOM 835 O O . PRO A 1 116 ? 10.972 -9.225 -4.603 1.00 81.62 116 PRO A O 1
ATOM 838 N N . ALA A 1 117 ? 12.893 -9.973 -5.460 1.00 81.50 117 ALA A N 1
ATOM 839 C CA . ALA A 1 117 ? 13.562 -10.071 -4.162 1.00 81.50 117 ALA A CA 1
ATOM 840 C C . ALA A 1 117 ? 13.760 -8.699 -3.489 1.00 81.50 117 ALA A C 1
ATOM 842 O O . ALA A 1 117 ? 13.778 -8.610 -2.264 1.00 81.50 117 ALA A O 1
ATOM 843 N N . LEU A 1 118 ? 13.866 -7.621 -4.273 1.00 84.25 118 LEU A N 1
ATOM 844 C CA . LEU A 1 118 ? 14.012 -6.250 -3.769 1.00 84.25 118 LEU A CA 1
ATOM 845 C C . LEU A 1 118 ? 12.669 -5.553 -3.535 1.00 84.25 118 LEU A C 1
ATOM 847 O O . LEU A 1 118 ? 12.591 -4.596 -2.764 1.00 84.25 118 LEU A O 1
ATOM 851 N N . SER A 1 119 ? 11.607 -6.052 -4.166 1.00 87.75 119 SER A N 1
ATOM 852 C CA . SER A 1 119 ? 10.254 -5.503 -4.085 1.00 87.75 119 SER A CA 1
ATOM 853 C C . SER A 1 119 ? 9.761 -5.323 -2.643 1.00 87.75 119 SER A C 1
ATOM 855 O O . SER A 1 119 ? 9.261 -4.250 -2.281 1.00 87.75 119 SER A O 1
ATOM 857 N N . ALA A 1 120 ? 9.971 -6.343 -1.803 1.00 89.62 120 ALA A N 1
ATOM 858 C CA . ALA A 1 120 ? 9.604 -6.310 -0.391 1.00 89.62 120 ALA A CA 1
ATOM 859 C C . ALA A 1 120 ? 10.406 -5.256 0.388 1.00 89.62 120 ALA A C 1
ATOM 861 O O . ALA A 1 120 ? 9.838 -4.518 1.190 1.00 89.62 120 ALA A O 1
ATOM 862 N N . THR A 1 121 ? 11.705 -5.119 0.118 1.00 87.88 121 THR A N 1
ATOM 863 C CA . THR A 1 121 ? 12.561 -4.121 0.776 1.00 87.88 121 THR A CA 1
ATOM 864 C C . THR A 1 121 ? 12.126 -2.699 0.437 1.00 87.88 121 THR A C 1
ATOM 866 O O . THR A 1 121 ? 12.062 -1.851 1.323 1.00 87.88 121 THR A O 1
ATOM 869 N N . VAL A 1 122 ? 11.761 -2.441 -0.822 1.00 87.75 122 VAL A N 1
ATOM 870 C CA . VAL A 1 122 ? 11.229 -1.137 -1.250 1.00 87.75 122 VAL A CA 1
ATOM 871 C C . VAL A 1 122 ? 9.913 -0.830 -0.533 1.00 87.75 122 VAL A C 1
ATOM 873 O O . VAL A 1 122 ? 9.747 0.268 -0.005 1.00 87.75 122 VAL A O 1
ATOM 876 N N . GLY A 1 123 ? 9.002 -1.806 -0.447 1.00 89.19 123 GLY A N 1
ATOM 877 C CA . GLY A 1 123 ? 7.757 -1.654 0.311 1.00 89.19 123 GLY A CA 1
ATOM 878 C C . GLY A 1 123 ? 8.007 -1.355 1.790 1.00 89.19 123 GLY A C 1
ATOM 879 O O . GLY A 1 123 ? 7.411 -0.422 2.337 1.00 89.19 123 GLY A O 1
ATOM 880 N N . ALA A 1 124 ? 8.923 -2.104 2.412 1.00 90.19 124 ALA A N 1
ATOM 881 C CA . ALA A 1 124 ? 9.295 -1.959 3.816 1.00 90.19 124 ALA A CA 1
ATOM 882 C C . ALA A 1 124 ? 9.918 -0.595 4.114 1.00 90.19 124 ALA A C 1
ATOM 884 O O . ALA A 1 124 ? 9.481 0.075 5.045 1.00 90.19 124 ALA A O 1
ATOM 885 N N . LEU A 1 125 ? 10.874 -0.143 3.299 1.00 88.19 125 LEU A N 1
ATOM 886 C CA . LEU A 1 125 ? 11.476 1.186 3.426 1.00 88.19 125 LEU A CA 1
ATOM 887 C C . LEU A 1 125 ? 10.437 2.290 3.245 1.00 88.19 125 LEU A C 1
ATOM 889 O O . LEU A 1 125 ? 10.380 3.217 4.052 1.00 88.19 125 LEU A O 1
ATOM 893 N N . GLY A 1 126 ? 9.578 2.166 2.230 1.00 85.62 126 GLY A N 1
ATOM 894 C CA . GLY A 1 126 ? 8.505 3.123 1.990 1.00 85.62 126 GLY A CA 1
ATOM 895 C C . GLY A 1 126 ? 7.569 3.248 3.189 1.00 85.62 126 GLY A C 1
ATOM 896 O O . GLY A 1 126 ? 7.247 4.357 3.603 1.00 85.62 126 GLY A O 1
ATOM 897 N N . ALA A 1 127 ? 7.181 2.127 3.799 1.00 88.44 127 ALA A N 1
ATOM 898 C CA . ALA A 1 127 ? 6.290 2.130 4.955 1.00 88.44 127 ALA A CA 1
ATOM 899 C C . ALA A 1 127 ? 6.987 2.547 6.255 1.00 88.44 127 ALA A C 1
ATOM 901 O O . ALA A 1 127 ? 6.363 3.198 7.086 1.00 88.44 127 ALA A O 1
ATOM 902 N N . PHE A 1 128 ? 8.269 2.219 6.421 1.00 86.38 128 PHE A N 1
ATOM 903 C CA . PHE A 1 128 ? 9.078 2.653 7.557 1.00 86.38 128 PHE A CA 1
ATOM 904 C C . PHE A 1 128 ? 9.240 4.179 7.581 1.00 86.38 128 PHE A C 1
ATOM 906 O O . PHE A 1 128 ? 9.014 4.801 8.618 1.00 86.38 128 PHE A O 1
ATOM 913 N N . ILE A 1 129 ? 9.575 4.780 6.430 1.00 82.56 129 ILE A N 1
ATOM 914 C CA . ILE A 1 129 ? 9.777 6.230 6.285 1.00 82.56 129 ILE A CA 1
ATOM 915 C C . ILE A 1 129 ? 8.442 6.977 6.324 1.00 82.56 129 ILE A C 1
ATOM 917 O O . ILE A 1 129 ? 8.298 7.937 7.076 1.00 82.56 129 ILE A O 1
ATOM 921 N N . ALA A 1 130 ? 7.463 6.555 5.515 1.00 78.81 130 ALA A N 1
ATOM 922 C CA . ALA A 1 130 ? 6.167 7.233 5.434 1.00 78.81 130 ALA A CA 1
ATOM 923 C C . ALA A 1 130 ? 5.296 6.993 6.670 1.00 78.81 130 ALA A C 1
ATOM 925 O O . ALA A 1 130 ? 4.325 7.708 6.903 1.00 78.81 130 ALA A O 1
ATOM 926 N N . GLY A 1 131 ? 5.605 5.942 7.420 1.00 79.56 131 GLY A N 1
ATOM 927 C CA . GLY A 1 131 ? 4.827 5.523 8.560 1.00 79.56 131 GLY A CA 1
ATOM 928 C C . GLY A 1 131 ? 3.432 4.994 8.226 1.00 79.56 131 GLY A C 1
ATOM 929 O O . GLY A 1 131 ? 2.499 5.063 9.016 1.00 79.56 131 GLY A O 1
ATOM 930 N N . SER A 1 132 ? 3.228 4.526 7.002 1.00 81.25 132 SER A N 1
ATOM 931 C CA . SER A 1 132 ? 1.924 4.023 6.602 1.00 81.25 132 SER A CA 1
ATOM 932 C C . SER A 1 132 ? 2.062 3.052 5.453 1.00 81.25 132 SER A C 1
ATOM 934 O O . SER A 1 132 ? 2.603 3.381 4.394 1.00 81.25 132 SER A O 1
ATOM 936 N N . ASN A 1 133 ? 1.482 1.867 5.634 1.00 85.88 133 ASN A N 1
ATOM 937 C CA . ASN A 1 133 ? 1.336 0.892 4.561 1.00 85.88 133 ASN A CA 1
ATOM 938 C C . ASN A 1 133 ? 0.571 1.488 3.360 1.00 85.88 133 ASN A C 1
ATOM 940 O O . ASN A 1 133 ? 0.940 1.274 2.208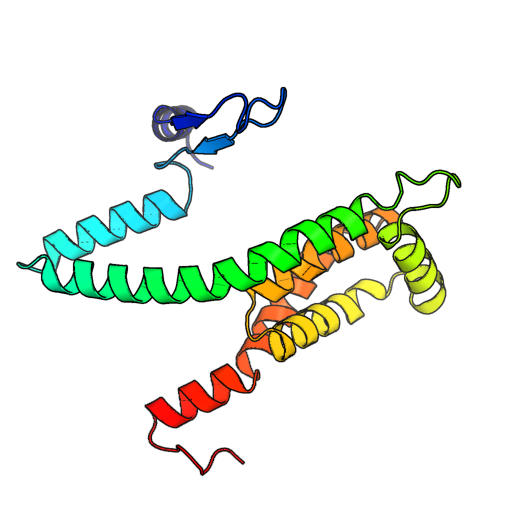 1.00 85.88 133 ASN A O 1
ATOM 944 N N . THR A 1 134 ? -0.459 2.301 3.615 1.00 81.62 134 THR A N 1
ATOM 945 C CA . THR A 1 134 ? -1.262 2.934 2.558 1.00 81.62 134 THR A CA 1
ATOM 946 C C . THR A 1 134 ? -0.435 3.912 1.731 1.00 81.62 134 THR A C 1
ATOM 948 O O . THR A 1 134 ? -0.480 3.863 0.503 1.00 81.62 134 THR A O 1
ATOM 951 N N . VAL A 1 135 ? 0.347 4.772 2.391 1.00 77.94 135 VAL A N 1
ATOM 952 C CA . VAL A 1 135 ? 1.179 5.770 1.703 1.00 77.94 135 VAL A CA 1
ATOM 953 C C . VAL A 1 135 ? 2.286 5.086 0.897 1.00 77.94 135 VAL A C 1
ATOM 955 O O . VAL A 1 135 ? 2.480 5.428 -0.267 1.00 77.94 135 VAL A O 1
ATOM 958 N N . SER A 1 136 ? 2.939 4.059 1.458 1.00 84.12 136 SER A N 1
ATOM 959 C CA . SER A 1 136 ? 3.949 3.259 0.745 1.00 84.12 136 SER A CA 1
ATOM 960 C C . SER A 1 136 ? 3.383 2.609 -0.522 1.00 84.12 136 SER A C 1
ATOM 962 O O . SER A 1 136 ? 3.967 2.716 -1.602 1.00 84.12 136 SER A O 1
ATOM 964 N N . ASN A 1 137 ? 2.199 1.996 -0.428 1.00 86.88 137 ASN A N 1
ATOM 965 C CA . ASN A 1 137 ? 1.571 1.352 -1.581 1.00 86.88 137 ASN A CA 1
ATOM 966 C C . ASN A 1 137 ? 1.141 2.365 -2.647 1.00 86.88 137 ASN A C 1
ATOM 968 O O . ASN A 1 137 ? 1.400 2.148 -3.828 1.00 86.88 137 ASN A O 1
ATOM 972 N N . MET A 1 138 ? 0.572 3.509 -2.261 1.00 79.25 138 MET A N 1
ATOM 973 C CA . MET A 1 138 ? 0.246 4.559 -3.233 1.00 79.25 138 MET A CA 1
ATOM 974 C C . MET A 1 138 ? 1.487 5.130 -3.929 1.00 79.25 138 MET A C 1
ATOM 976 O O . MET A 1 138 ? 1.419 5.453 -5.113 1.00 79.25 138 MET A O 1
ATOM 980 N N . MET A 1 139 ? 2.614 5.236 -3.220 1.00 75.88 139 MET A N 1
ATOM 981 C CA . MET A 1 139 ? 3.853 5.786 -3.767 1.00 75.88 139 MET A CA 1
ATOM 982 C C . MET A 1 139 ? 4.574 4.803 -4.696 1.00 75.88 139 MET A C 1
ATOM 984 O O . MET A 1 139 ? 5.009 5.191 -5.779 1.00 75.88 139 MET A O 1
ATOM 988 N N . PHE A 1 140 ? 4.698 3.534 -4.294 1.00 81.94 140 PHE A N 1
ATOM 989 C CA . PHE A 1 140 ? 5.586 2.586 -4.971 1.00 81.94 140 PHE A CA 1
ATOM 990 C C . PHE A 1 140 ? 4.868 1.478 -5.749 1.00 81.94 140 PHE A C 1
ATOM 992 O O . PHE A 1 140 ? 5.469 0.944 -6.677 1.00 81.94 140 PHE A O 1
ATOM 999 N N . SER A 1 141 ? 3.604 1.132 -5.446 1.00 85.31 141 SER A N 1
ATOM 1000 C CA . SER A 1 141 ? 2.980 -0.057 -6.064 1.00 85.31 141 SER A CA 1
ATOM 1001 C C . SER A 1 141 ? 2.787 0.119 -7.560 1.00 85.31 141 SER A C 1
ATOM 1003 O O . SER A 1 141 ? 3.033 -0.820 -8.309 1.00 85.31 141 SER A O 1
ATOM 1005 N N . GLN A 1 142 ? 2.397 1.317 -8.005 1.00 79.81 142 GLN A N 1
ATOM 1006 C CA . GLN A 1 142 ? 2.265 1.582 -9.435 1.00 79.81 142 GLN A CA 1
ATOM 1007 C C . GLN A 1 142 ? 3.627 1.535 -10.130 1.00 79.81 142 GLN A C 1
ATOM 1009 O O . GLN A 1 142 ? 3.756 0.892 -11.160 1.00 79.81 142 GLN A O 1
ATOM 1014 N N . PHE A 1 143 ? 4.665 2.138 -9.544 1.00 77.69 143 PHE A N 1
ATOM 1015 C CA . PHE A 1 143 ? 6.026 2.042 -10.078 1.00 77.69 143 PHE A CA 1
ATOM 1016 C C . PHE A 1 143 ? 6.475 0.582 -10.218 1.00 77.69 143 PHE A C 1
ATOM 1018 O O . PHE A 1 143 ? 6.907 0.167 -11.288 1.00 77.69 143 PHE A O 1
ATOM 1025 N N . GLN A 1 144 ? 6.318 -0.219 -9.166 1.00 84.56 144 GLN A N 1
ATOM 1026 C CA . GLN A 1 144 ? 6.707 -1.623 -9.191 1.00 84.56 144 GLN A CA 1
ATOM 1027 C C . GLN A 1 144 ? 5.857 -2.469 -10.151 1.00 84.56 144 GLN A C 1
ATOM 1029 O O . GLN A 1 144 ? 6.368 -3.420 -10.743 1.00 84.56 144 GLN A O 1
ATOM 1034 N N . PHE A 1 145 ? 4.586 -2.112 -10.346 1.00 84.56 145 PHE A N 1
ATOM 1035 C CA . PHE A 1 145 ? 3.724 -2.713 -11.360 1.00 84.56 145 PHE A CA 1
ATOM 1036 C C . PHE A 1 145 ? 4.263 -2.464 -12.778 1.00 84.56 145 PHE A C 1
ATOM 1038 O O . PHE A 1 145 ? 4.404 -3.419 -13.543 1.00 84.56 145 PHE A O 1
ATOM 1045 N N . GLU A 1 146 ? 4.621 -1.219 -13.109 1.00 74.44 146 GLU A N 1
ATOM 1046 C CA . GLU A 1 146 ? 5.191 -0.850 -14.417 1.00 74.44 146 GLU A CA 1
ATOM 1047 C C . GLU A 1 146 ? 6.566 -1.497 -14.650 1.00 74.44 146 GLU A C 1
ATOM 1049 O O . GLU A 1 146 ? 6.852 -1.999 -15.740 1.00 74.44 146 GLU A O 1
ATOM 1054 N N . VAL A 1 147 ? 7.411 -1.551 -13.611 1.00 74.25 147 VAL A N 1
ATOM 1055 C CA . VAL A 1 147 ? 8.702 -2.253 -13.676 1.00 74.25 147 VAL A CA 1
ATOM 1056 C C . VAL A 1 147 ? 8.484 -3.730 -13.979 1.00 74.25 147 VAL A C 1
ATOM 1058 O O . VAL A 1 147 ? 9.153 -4.276 -14.852 1.00 74.25 147 VAL A O 1
ATOM 1061 N N . ALA A 1 148 ? 7.515 -4.370 -13.317 1.00 81.69 148 ALA A N 1
ATOM 1062 C CA . ALA A 1 148 ? 7.193 -5.767 -13.569 1.00 81.69 148 ALA A CA 1
ATOM 1063 C C . ALA A 1 148 ? 6.709 -6.009 -15.007 1.00 81.69 148 ALA A C 1
ATOM 1065 O O . ALA A 1 148 ? 7.119 -6.991 -1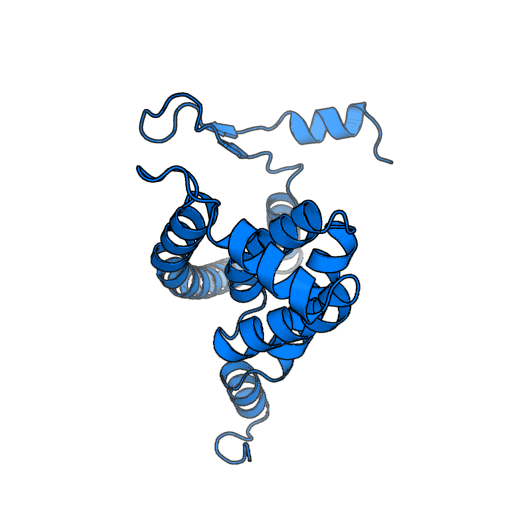5.624 1.00 81.69 148 ALA A O 1
ATOM 1066 N N . GLN A 1 149 ? 5.887 -5.108 -15.560 1.00 80.88 149 GLN A N 1
ATOM 1067 C CA . GLN A 1 149 ? 5.464 -5.195 -16.961 1.00 80.88 149 GLN A CA 1
ATOM 1068 C C . GLN A 1 149 ? 6.637 -5.033 -17.932 1.00 80.88 149 GLN A C 1
ATOM 1070 O O . GLN A 1 149 ? 6.768 -5.829 -18.858 1.00 80.88 149 GLN A O 1
ATOM 1075 N N . THR A 1 150 ? 7.520 -4.063 -17.688 1.00 71.00 150 THR A N 1
ATOM 1076 C CA . THR A 1 150 ? 8.704 -3.813 -18.531 1.00 71.00 150 THR A CA 1
ATOM 1077 C C . THR A 1 150 ? 9.655 -5.013 -18.523 1.00 71.00 150 THR A C 1
ATOM 1079 O O . THR A 1 150 ? 10.123 -5.455 -19.568 1.00 71.00 150 THR A O 1
ATOM 1082 N N . LEU A 1 151 ? 9.866 -5.606 -17.346 1.00 73.06 151 LEU A N 1
ATOM 1083 C CA . LEU A 1 151 ? 10.671 -6.812 -17.147 1.00 73.06 151 LEU A CA 1
ATOM 1084 C C . LEU A 1 151 ? 10.008 -8.105 -17.644 1.00 73.06 151 LEU A C 1
ATOM 1086 O O . LEU A 1 151 ? 10.619 -9.170 -17.559 1.00 73.06 151 LEU A O 1
ATOM 1090 N N . SER A 1 152 ? 8.762 -8.045 -18.125 1.00 81.88 152 SER A N 1
ATOM 1091 C CA . SER A 1 152 ? 7.960 -9.226 -18.477 1.00 81.88 152 SER A CA 1
ATOM 1092 C C . SER A 1 152 ? 7.854 -10.257 -17.337 1.00 81.88 152 SER A C 1
ATOM 1094 O O . SER A 1 152 ? 7.777 -11.463 -17.572 1.00 81.88 152 SER A O 1
ATOM 1096 N N . ILE A 1 153 ? 7.836 -9.787 -16.085 1.00 83.56 153 ILE A N 1
ATOM 1097 C CA . ILE A 1 153 ? 7.647 -10.600 -14.874 1.00 83.56 153 ILE A CA 1
ATOM 1098 C C . ILE A 1 153 ? 6.251 -10.373 -14.282 1.00 83.56 153 ILE A C 1
ATOM 1100 O O . ILE A 1 153 ? 5.543 -9.425 -14.615 1.00 83.56 153 ILE A O 1
ATOM 1104 N N . SER A 1 154 ? 5.823 -11.254 -13.375 1.00 89.25 154 SER A N 1
ATOM 1105 C CA . SER A 1 154 ? 4.477 -11.173 -12.798 1.00 89.25 154 SER A CA 1
ATOM 1106 C C . SER A 1 154 ? 4.286 -9.916 -11.944 1.00 89.25 154 SER A C 1
ATOM 1108 O O . SER A 1 154 ? 4.792 -9.828 -10.822 1.00 89.25 154 SER A O 1
ATOM 1110 N N . SER A 1 155 ? 3.466 -8.982 -12.434 1.00 89.06 155 SER A N 1
ATOM 1111 C CA . SER A 1 155 ? 3.059 -7.780 -11.694 1.00 89.06 155 SER A CA 1
ATOM 1112 C C . SER A 1 155 ? 2.344 -8.132 -10.392 1.00 89.06 155 SER A C 1
ATOM 1114 O O . SER A 1 155 ? 2.486 -7.428 -9.397 1.00 89.06 155 SER A O 1
ATOM 1116 N N . VAL A 1 156 ? 1.620 -9.257 -10.372 1.00 93.12 156 VAL A N 1
ATOM 1117 C CA . VAL A 1 156 ? 0.950 -9.754 -9.166 1.00 93.12 156 VAL A CA 1
ATOM 1118 C C . VAL A 1 156 ? 1.979 -10.087 -8.093 1.00 93.12 156 VAL A C 1
ATOM 1120 O O . VAL A 1 156 ? 1.816 -9.647 -6.961 1.00 93.12 156 VAL A O 1
ATOM 1123 N N . VAL A 1 157 ? 3.046 -10.817 -8.437 1.00 91.88 157 VAL A N 1
ATOM 1124 C CA . VAL A 1 157 ? 4.088 -11.227 -7.477 1.00 91.88 157 VAL A CA 1
ATOM 1125 C C . VAL A 1 157 ? 4.844 -10.017 -6.942 1.00 91.88 157 VAL A C 1
ATOM 1127 O O . VAL A 1 157 ? 5.023 -9.895 -5.736 1.00 91.88 157 VAL A O 1
ATOM 1130 N N . VAL A 1 158 ? 5.240 -9.093 -7.817 1.00 90.25 158 VAL A N 1
ATOM 1131 C CA . VAL A 1 158 ? 5.973 -7.893 -7.404 1.00 90.25 158 VAL A CA 1
ATOM 1132 C C . VAL A 1 158 ? 5.099 -7.006 -6.508 1.00 90.25 158 VAL A C 1
ATOM 1134 O O . VAL A 1 158 ? 5.481 -6.685 -5.391 1.00 90.25 158 VAL A O 1
ATOM 1137 N N . VAL A 1 159 ? 3.875 -6.664 -6.914 1.00 92.06 159 VAL A N 1
ATOM 1138 C CA . VAL A 1 159 ? 3.024 -5.786 -6.090 1.00 92.06 159 VAL A CA 1
ATOM 1139 C C . VAL A 1 159 ? 2.633 -6.449 -4.763 1.00 92.06 159 VAL A C 1
ATOM 1141 O O . VAL A 1 159 ? 2.549 -5.771 -3.738 1.00 92.06 159 VAL A O 1
ATOM 1144 N N . SER A 1 160 ? 2.438 -7.772 -4.741 1.00 92.75 160 SER A N 1
ATOM 1145 C CA . SER A 1 160 ? 2.155 -8.485 -3.489 1.00 92.75 160 SER A CA 1
ATOM 1146 C C . SER A 1 160 ? 3.365 -8.542 -2.555 1.00 92.75 160 SER A C 1
ATOM 1148 O O . SER A 1 160 ? 3.197 -8.308 -1.359 1.00 92.75 160 SER A O 1
ATOM 1150 N N . LEU A 1 161 ? 4.582 -8.746 -3.069 1.00 92.88 161 LEU A N 1
ATOM 1151 C CA . LEU A 1 161 ? 5.806 -8.659 -2.265 1.00 92.88 161 LEU A CA 1
ATOM 1152 C C . LEU A 1 161 ? 6.014 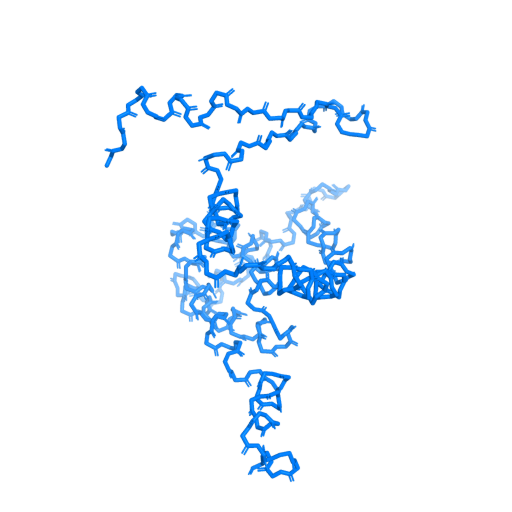-7.258 -1.699 1.00 92.88 161 LEU A C 1
ATOM 1154 O O . LEU A 1 161 ? 6.337 -7.129 -0.518 1.00 92.88 161 LEU A O 1
ATOM 1158 N N . GLN A 1 162 ? 5.748 -6.213 -2.484 1.00 93.31 162 GLN A N 1
ATOM 1159 C CA . GLN A 1 162 ? 5.770 -4.850 -1.972 1.00 93.31 162 GLN A CA 1
ATOM 1160 C C . GLN A 1 162 ? 4.771 -4.662 -0.829 1.00 93.31 162 GLN A C 1
ATOM 1162 O O . GLN A 1 162 ? 5.140 -4.108 0.202 1.00 93.31 162 GLN A O 1
ATOM 1167 N N . ALA A 1 163 ? 3.526 -5.117 -0.986 1.00 92.75 163 ALA A N 1
ATOM 1168 C CA . ALA A 1 163 ? 2.503 -4.961 0.044 1.00 92.75 163 ALA A CA 1
ATOM 1169 C C . ALA A 1 163 ? 2.869 -5.708 1.341 1.00 92.75 163 ALA A C 1
ATOM 1171 O O . ALA A 1 163 ? 2.664 -5.183 2.436 1.00 92.75 163 ALA A O 1
ATOM 1172 N N . VAL A 1 164 ? 3.457 -6.907 1.231 1.00 93.38 164 VAL A N 1
ATOM 1173 C CA . VAL A 1 164 ? 3.971 -7.673 2.381 1.00 93.38 164 VAL A CA 1
ATOM 1174 C C . VAL A 1 164 ? 5.132 -6.938 3.048 1.00 93.38 164 VAL A C 1
ATOM 1176 O O . VAL A 1 164 ? 5.143 -6.770 4.267 1.00 93.38 164 VAL A O 1
ATOM 1179 N N . GLY A 1 165 ? 6.086 -6.453 2.255 1.00 92.25 165 GLY A N 1
ATOM 1180 C CA . GLY A 1 165 ? 7.199 -5.651 2.745 1.00 92.25 165 GLY A CA 1
ATOM 1181 C C . GLY A 1 165 ? 6.730 -4.384 3.452 1.00 92.25 165 GLY A C 1
ATOM 1182 O O . GLY A 1 165 ? 7.172 -4.092 4.557 1.00 92.25 165 GLY A O 1
ATOM 1183 N N . ALA A 1 166 ? 5.771 -3.669 2.867 1.00 92.81 166 ALA A N 1
ATOM 1184 C CA . ALA A 1 166 ? 5.182 -2.469 3.443 1.00 92.81 166 ALA A CA 1
ATOM 1185 C C . ALA A 1 166 ? 4.451 -2.752 4.762 1.00 92.81 166 ALA A C 1
ATOM 1187 O O . ALA A 1 166 ? 4.588 -1.981 5.710 1.00 92.81 166 ALA A O 1
ATOM 1188 N N . ALA A 1 167 ? 3.760 -3.887 4.889 1.00 90.75 167 ALA A N 1
ATOM 1189 C CA . ALA A 1 167 ? 3.207 -4.314 6.171 1.00 90.75 167 ALA A CA 1
ATOM 1190 C C . ALA A 1 167 ? 4.310 -4.541 7.224 1.00 90.75 167 ALA A C 1
ATOM 1192 O O . ALA A 1 167 ? 4.192 -4.047 8.346 1.00 90.75 167 ALA A O 1
ATOM 1193 N N . ALA A 1 168 ? 5.402 -5.221 6.856 1.00 90.75 168 ALA A N 1
ATOM 1194 C CA . ALA A 1 168 ? 6.536 -5.455 7.750 1.00 90.75 168 ALA A CA 1
ATOM 1195 C C . ALA A 1 168 ? 7.232 -4.151 8.177 1.00 90.75 168 ALA A C 1
ATOM 1197 O O . ALA A 1 168 ? 7.444 -3.926 9.366 1.00 90.75 168 ALA A O 1
ATOM 1198 N N . GLY A 1 169 ? 7.524 -3.259 7.228 1.00 89.38 169 GLY A N 1
ATOM 1199 C CA . GLY A 1 169 ? 8.145 -1.962 7.500 1.00 89.38 169 GLY A CA 1
ATOM 1200 C C . GLY A 1 169 ? 7.272 -1.047 8.355 1.00 89.38 169 GLY A C 1
ATOM 1201 O O . GLY A 1 169 ? 7.783 -0.347 9.226 1.00 89.38 169 GLY A O 1
ATOM 1202 N N . ASN A 1 170 ? 5.948 -1.098 8.174 1.00 90.50 170 ASN A N 1
ATOM 1203 C CA . ASN A 1 170 ? 5.017 -0.332 8.996 1.00 90.50 170 ASN A CA 1
ATOM 1204 C C . ASN A 1 170 ? 5.056 -0.763 10.473 1.00 90.50 170 ASN A C 1
ATOM 1206 O O . ASN A 1 170 ? 4.928 0.091 11.345 1.00 90.50 170 ASN A O 1
ATOM 1210 N N . MET A 1 171 ? 5.252 -2.056 10.771 1.00 85.81 171 MET A N 1
ATOM 1211 C CA . MET A 1 171 ? 5.314 -2.552 12.157 1.00 85.81 171 MET A CA 1
ATOM 1212 C C . MET A 1 171 ? 6.504 -1.992 12.946 1.00 85.81 171 MET A C 1
ATOM 1214 O O . MET A 1 171 ? 6.381 -1.775 14.146 1.00 85.81 171 MET A O 1
ATOM 1218 N N . ILE A 1 172 ? 7.635 -1.744 12.281 1.00 85.88 172 ILE A N 1
ATOM 1219 C CA . ILE A 1 172 ? 8.868 -1.237 12.911 1.00 85.88 172 ILE A CA 1
ATOM 1220 C C . ILE A 1 172 ? 9.062 0.276 12.739 1.00 85.88 172 ILE A C 1
ATOM 1222 O O . ILE A 1 172 ? 10.085 0.824 13.139 1.00 85.88 172 ILE A O 1
ATOM 1226 N N . ALA A 1 173 ? 8.109 0.964 12.115 1.00 86.88 173 ALA A N 1
ATOM 1227 C CA . ALA A 1 173 ? 8.195 2.395 11.881 1.00 86.88 173 ALA A CA 1
ATOM 1228 C C . ALA A 1 173 ? 8.162 3.175 13.205 1.00 86.88 173 ALA A C 1
ATOM 1230 O O . ALA A 1 173 ? 7.315 2.914 14.058 1.00 86.88 173 ALA A O 1
ATOM 1231 N N . ILE A 1 174 ? 9.045 4.171 13.346 1.00 80.19 174 ILE A N 1
ATOM 1232 C CA . ILE A 1 174 ? 9.276 4.898 14.611 1.00 80.19 174 ILE A CA 1
ATOM 1233 C C . ILE A 1 174 ? 7.966 5.429 15.200 1.00 80.19 174 ILE A C 1
ATOM 1235 O O . ILE A 1 174 ? 7.658 5.172 16.355 1.00 80.19 174 ILE A O 1
ATOM 1239 N N . HIS A 1 175 ? 7.146 6.097 14.393 1.00 73.44 175 HIS A N 1
ATOM 1240 C CA . HIS A 1 175 ? 5.869 6.654 14.844 1.00 73.44 175 HIS A CA 1
ATOM 1241 C C . HIS A 1 175 ? 4.864 5.588 15.352 1.00 73.44 175 HIS A C 1
ATOM 1243 O O . HIS A 1 175 ? 4.070 5.896 16.236 1.00 73.44 175 HIS A O 1
ATOM 1249 N N . ASN A 1 176 ? 4.916 4.343 14.856 1.00 80.25 176 ASN A N 1
ATOM 1250 C CA . ASN A 1 176 ? 4.077 3.240 15.344 1.00 80.25 176 ASN A CA 1
ATOM 1251 C C . ASN A 1 176 ? 4.645 2.620 16.621 1.00 80.25 176 ASN A C 1
ATOM 1253 O O . ASN A 1 176 ? 3.890 2.327 17.544 1.00 80.25 176 ASN A O 1
ATOM 1257 N N . VAL A 1 177 ? 5.968 2.449 16.693 1.00 78.31 177 VAL A N 1
ATOM 1258 C CA . VAL A 1 177 ? 6.644 1.913 17.883 1.00 78.31 177 VAL A CA 1
ATOM 1259 C C . VAL A 1 177 ? 6.474 2.865 19.072 1.00 78.31 177 VAL A C 1
ATOM 1261 O O . VAL A 1 177 ? 6.088 2.405 20.141 1.00 78.31 177 VAL A O 1
ATOM 1264 N N . VAL A 1 178 ? 6.647 4.176 18.858 1.00 76.38 178 VAL A N 1
ATOM 1265 C CA . VAL A 1 178 ? 6.443 5.241 19.864 1.00 76.38 178 VAL A CA 1
ATOM 1266 C C . VAL A 1 178 ? 4.976 5.311 20.322 1.00 76.38 178 VAL A C 1
ATOM 1268 O O . VAL A 1 178 ? 4.666 5.498 21.499 1.00 76.38 178 VAL A O 1
ATOM 1271 N N . ALA A 1 179 ? 4.023 5.150 19.398 1.00 76.69 179 ALA A N 1
ATOM 1272 C CA . ALA A 1 179 ? 2.608 5.102 19.762 1.00 76.69 179 ALA A CA 1
ATOM 1273 C C . ALA A 1 179 ? 2.286 3.849 20.596 1.00 76.69 179 ALA A C 1
ATOM 1275 O O . ALA A 1 179 ? 1.560 3.929 21.587 1.00 76.69 179 ALA A O 1
ATOM 1276 N N . ALA A 1 180 ? 2.855 2.696 20.236 1.00 78.44 180 ALA A N 1
ATOM 1277 C CA . ALA A 1 180 ? 2.663 1.453 20.972 1.00 78.44 180 ALA A CA 1
ATOM 1278 C C . ALA A 1 180 ? 3.272 1.523 22.383 1.00 78.44 180 ALA A C 1
ATOM 1280 O O . ALA A 1 180 ? 2.579 1.209 23.352 1.00 78.44 180 ALA A O 1
ATOM 1281 N N . SER A 1 181 ? 4.513 1.995 22.534 1.00 76.62 181 SER A N 1
ATOM 1282 C CA . SER A 1 181 ? 5.161 2.204 23.840 1.00 76.62 181 SER A CA 1
ATOM 1283 C C . SER A 1 181 ? 4.372 3.164 24.729 1.00 76.62 181 SER A C 1
ATOM 1285 O O . SER A 1 181 ? 4.239 2.907 25.926 1.00 76.62 181 SER A O 1
ATOM 1287 N N . ALA A 1 182 ? 3.769 4.212 24.160 1.00 76.69 182 ALA A N 1
ATOM 1288 C CA . ALA A 1 182 ? 2.876 5.103 24.893 1.00 76.69 182 ALA A CA 1
ATOM 1289 C C . ALA A 1 182 ? 1.648 4.382 25.468 1.00 76.69 182 ALA A C 1
ATOM 1291 O O . ALA A 1 182 ? 1.299 4.608 26.627 1.00 76.69 182 ALA A O 1
ATOM 1292 N N . THR A 1 183 ? 1.029 3.471 24.710 1.00 75.12 183 THR A N 1
ATOM 1293 C CA . THR A 1 183 ? -0.146 2.715 25.188 1.00 75.12 183 THR A CA 1
ATOM 1294 C C . THR A 1 183 ? 0.171 1.719 26.304 1.00 75.12 183 THR A C 1
ATOM 1296 O O . THR A 1 183 ? -0.690 1.456 27.141 1.00 75.12 183 THR A O 1
ATOM 1299 N N . VAL A 1 184 ? 1.403 1.201 26.364 1.00 81.38 184 VAL A N 1
ATOM 1300 C CA . VAL A 1 184 ? 1.858 0.289 27.431 1.00 81.38 184 VAL A CA 1
ATOM 1301 C C . VAL A 1 184 ? 2.595 1.004 28.573 1.00 81.38 184 VAL A C 1
ATOM 1303 O O . VAL A 1 184 ? 3.125 0.349 29.468 1.00 81.38 184 VAL A O 1
ATOM 1306 N N . GLY A 1 185 ? 2.625 2.343 28.575 1.00 72.88 185 GLY A N 1
ATOM 1307 C CA . GLY A 1 185 ? 3.227 3.145 29.648 1.00 72.88 185 GLY A CA 1
ATOM 1308 C C . GLY A 1 185 ? 4.760 3.197 29.636 1.00 72.88 185 GLY A C 1
ATOM 1309 O O . GLY A 1 185 ? 5.370 3.514 30.655 1.00 72.88 185 GLY A O 1
ATOM 1310 N N . LEU A 1 186 ? 5.390 2.895 28.498 1.00 74.75 186 LEU A N 1
ATOM 1311 C CA . LEU A 1 186 ? 6.846 2.899 28.301 1.00 74.75 186 LEU A CA 1
ATOM 1312 C C . LEU A 1 186 ? 7.364 4.162 27.587 1.00 74.75 186 LEU A C 1
ATOM 1314 O O . LEU A 1 186 ? 8.486 4.164 27.080 1.00 74.75 186 LEU A O 1
ATOM 1318 N N . LEU A 1 187 ? 6.575 5.241 27.574 1.00 68.31 187 LEU A N 1
ATOM 1319 C CA . LEU A 1 187 ? 6.972 6.552 27.045 1.00 68.31 187 LEU A CA 1
ATOM 1320 C C . LEU A 1 187 ? 8.330 6.990 27.623 1.00 68.31 187 LEU A C 1
ATOM 1322 O O . LEU A 1 187 ? 8.491 7.115 28.837 1.00 68.31 187 LEU A O 1
ATOM 1326 N N . GLY A 1 188 ? 9.311 7.216 26.746 1.00 66.75 188 GLY A N 1
ATOM 1327 C CA . GLY A 1 188 ? 10.668 7.632 27.126 1.00 66.75 188 GLY A CA 1
ATOM 1328 C C . GLY A 1 188 ? 11.636 6.497 27.496 1.00 66.75 188 GLY A C 1
ATOM 1329 O O . GLY A 1 188 ? 12.761 6.780 27.904 1.00 66.75 188 GLY A O 1
ATOM 1330 N N . ARG A 1 189 ? 11.239 5.225 27.340 1.00 63.16 189 ARG A N 1
ATOM 1331 C CA . ARG A 1 189 ? 12.105 4.033 27.496 1.00 63.16 189 ARG A CA 1
ATOM 1332 C C . ARG A 1 189 ? 12.167 3.196 26.212 1.00 63.16 189 ARG A C 1
ATOM 1334 O O . ARG A 1 189 ? 12.238 1.977 26.266 1.00 63.16 189 ARG A O 1
ATOM 1341 N N . GLU A 1 190 ? 12.087 3.865 25.067 1.00 62.78 190 GLU A N 1
ATOM 1342 C CA . GLU A 1 190 ? 11.822 3.275 23.744 1.00 62.78 190 GLU A CA 1
ATOM 1343 C C . GLU A 1 190 ? 13.098 2.850 22.988 1.00 62.78 190 GLU A C 1
ATOM 1345 O O . GLU A 1 190 ? 13.060 2.670 21.773 1.00 62.78 190 GLU A O 1
ATOM 1350 N N . GLY A 1 191 ? 14.223 2.728 23.704 1.00 54.53 191 GLY A N 1
ATOM 1351 C CA . GLY A 1 191 ? 15.552 2.415 23.164 1.00 54.53 191 GLY A CA 1
ATOM 1352 C C . GLY A 1 191 ? 16.046 1.027 23.533 1.00 54.53 191 GLY A C 1
ATOM 1353 O O . GLY A 1 191 ? 15.786 0.601 24.682 1.00 54.53 191 GLY A O 1
#

Sequence (191 aa):
RVSSEFKGLLQSISVSFSNILGETGVSAAIQPLYLPGGVLVFVALLAAVLQSGSAKPLREAFGESSKTLIGAGFVLVFTIPMVRIFINSGVNGADLASMPVTTANFASDLVGSAFPALSATVGALGAFIAGSNTVSNMMFSQFQFEVAQTLSISSVVVVSLQAVGAAAGNMIAIHNVVAASATVGLLGREG